Protein AF-A0A7S4GIL4-F1 (afdb_monomer_lite)

Organism: NCBI:txid73025

Sequence (255 aa):
FFFEPEEFFEGLHFAMAIDEVKKLERPKSAYWHFQHERSGQLRKQPKEDGSTPIGHEITKMCNNEWRYLSTEDRKKWVALADQDLARYEKERAAVHQQKGLPAPEPYKRHAERKKEEKKRFFQEMQSDSKENAMEEDQGPSEPRRIVKAKRLKTDVPVALNVAAPVQKPIPMDEGEDDEAPAKRQRNAAGGVTKKPKPQVDPRDQLSRILAVSKRQEKQAQMAEKPKKSKHSVKEKLFKAQKKADKRERAKKTKR

Foldseek 3Di:
DPDPPVVVVVVVLVVVLVVVLVVQDDQDALLRVQLVVQLVVQQVDQDPVNHGDDPVVSVVVSVVVVVVDDPVNSVVSRVSSVVSLVVSLVVSQVSCVVSVHPRDDRPVVVVVVVVVVVVVVVVVVVVVVVVVVVPPPPDPDDDDPDPDPPDDDDDDDPDDPDDDDDDDDDDDDDDDDDDDDDDDDDDDDDPPPPDPDPPPDVVVVVVVVVVVVVVVVVVVVVVPPPPPDPVVVVVVVVVVVVVVVVVVVVVVVVD

Secondary structure (DSSP, 8-state):
----HHHHHHHHHHHHHHHHHHHSPPPPPHHHHHHHHHHHHHHHS--TTSPPPPHHHHHHHHHHHHHHS-HHHHHHHHHHHHHHHHHHHHHHHHHHHHTTPPPPPPHHHHHHHHHHHHHHHHHHHHHHHHHTTTSS--S----------------------PPPP-PPPPPP----------------------PPPP---HHHHHHHHHHHHHHHHHHHHHHSS----THHHHHHHHHHHHHHHHHHHHHHTT-

InterPro domains:
  IPR009071 High mobility group box domain [PF09011] (22-93)
  IPR009071 High mobility group box domain [PS50118] (24-96)
  IPR009071 High mobility group box domain [SM00398] (23-97)
  IPR036910 High mobility group box domain superfamily [G3DSA:1.10.30.10] (25-104)
  IPR036910 High mobility group box domain superfamily [SSF47095] (25-97)

pLDDT: mean 78.97, std 16.39, range [41.62, 98.25]

Radius of gyration: 32.81 Å; chains: 1; bounding box: 58×91×88 Å

Structure (mmCIF, N/CA/C/O backbone):
data_AF-A0A7S4GIL4-F1
#
_entry.id   AF-A0A7S4GIL4-F1
#
loop_
_atom_site.group_PDB
_atom_site.id
_atom_site.type_symbol
_atom_site.label_atom_id
_atom_site.label_alt_id
_atom_site.label_comp_id
_atom_site.label_asym_id
_atom_site.label_entity_id
_atom_site.label_seq_id
_atom_site.pdbx_PDB_ins_code
_atom_site.Cartn_x
_atom_site.Cartn_y
_atom_site.Cartn_z
_atom_site.occupancy
_atom_site.B_iso_or_equiv
_atom_site.auth_seq_id
_atom_site.auth_comp_id
_atom_site.auth_asym_id
_atom_site.auth_atom_id
_atom_site.pdbx_PDB_model_num
ATOM 1 N N . PHE A 1 1 ? -19.907 9.330 45.255 1.00 57.06 1 PHE A N 1
ATOM 2 C CA . PHE A 1 1 ? -19.422 8.673 44.029 1.00 57.06 1 PHE A CA 1
ATOM 3 C C . PHE A 1 1 ? -18.101 7.994 44.346 1.00 57.06 1 PHE A C 1
ATOM 5 O O . PHE A 1 1 ? -17.050 8.601 44.200 1.00 57.06 1 PHE A O 1
ATOM 12 N N . PHE A 1 2 ? -18.176 6.784 44.900 1.00 62.44 2 PHE A N 1
ATOM 13 C CA . PHE A 1 2 ? -17.027 5.899 45.074 1.00 62.44 2 PHE A CA 1
ATOM 14 C C . PHE A 1 2 ? -16.941 5.110 43.766 1.00 62.44 2 PHE A C 1
ATOM 16 O O . PHE A 1 2 ? -17.858 4.356 43.463 1.00 62.44 2 PHE A O 1
ATOM 23 N N . PHE A 1 3 ? -15.944 5.405 42.935 1.00 55.06 3 PHE A N 1
ATOM 24 C CA . PHE A 1 3 ? -15.679 4.622 41.729 1.00 55.06 3 PHE A CA 1
ATOM 25 C C . PHE A 1 3 ? -15.080 3.296 42.201 1.00 55.06 3 PHE A C 1
ATOM 27 O O . PHE A 1 3 ? -14.078 3.318 42.921 1.00 55.06 3 PHE A O 1
ATOM 34 N N . GLU A 1 4 ? -15.724 2.172 41.887 1.00 63.06 4 GLU A N 1
ATOM 35 C CA . GLU A 1 4 ? -15.214 0.858 42.270 1.00 63.06 4 GLU A CA 1
ATOM 36 C C . GLU A 1 4 ? -13.830 0.648 41.630 1.00 63.06 4 GLU A C 1
ATOM 38 O O . GLU A 1 4 ? -13.674 0.819 40.419 1.00 63.06 4 GLU A O 1
ATOM 43 N N . PRO A 1 5 ? -12.792 0.328 42.423 1.00 68.00 5 PRO A N 1
ATOM 44 C CA . PRO A 1 5 ? -11.419 0.239 41.932 1.00 68.00 5 PRO A CA 1
ATOM 45 C C . PRO A 1 5 ? -11.185 -0.910 40.938 1.00 68.00 5 PRO A C 1
ATOM 47 O O . PRO A 1 5 ? -10.140 -0.926 40.290 1.00 68.00 5 PRO A O 1
ATOM 50 N N . GLU A 1 6 ? -12.132 -1.840 40.777 1.00 60.38 6 GLU A N 1
ATOM 51 C CA . GLU A 1 6 ? -12.020 -2.947 39.819 1.00 60.38 6 GLU A CA 1
ATOM 52 C C . GLU A 1 6 ? -12.163 -2.487 38.358 1.00 60.38 6 GLU A C 1
ATOM 54 O O . GLU A 1 6 ? -11.386 -2.929 37.510 1.00 60.38 6 GLU A O 1
ATOM 59 N N . GLU A 1 7 ? -13.023 -1.506 38.055 1.00 63.78 7 GLU A N 1
ATOM 60 C CA . GLU A 1 7 ? -13.222 -1.037 36.670 1.00 63.78 7 GLU A CA 1
ATOM 61 C C . GLU A 1 7 ? -11.982 -0.329 36.088 1.00 63.78 7 GLU A C 1
ATOM 63 O O . GLU A 1 7 ? -11.760 -0.303 34.873 1.00 63.78 7 GLU A O 1
ATOM 68 N N . PHE A 1 8 ? -11.127 0.240 36.944 1.00 63.41 8 PHE A N 1
ATOM 69 C CA . PHE A 1 8 ? -9.927 0.947 36.493 1.00 63.41 8 PHE A CA 1
ATOM 70 C C . PHE A 1 8 ? -8.833 -0.011 35.989 1.00 63.41 8 PHE A C 1
ATOM 72 O O . PHE A 1 8 ? -8.106 0.314 35.045 1.00 63.41 8 PHE A O 1
ATOM 79 N N . PHE A 1 9 ? -8.720 -1.203 36.583 1.00 63.47 9 PHE A N 1
ATOM 80 C CA . PHE A 1 9 ? -7.708 -2.189 36.191 1.00 63.47 9 PHE A CA 1
ATOM 81 C C . PHE A 1 9 ? -8.053 -2.891 34.870 1.00 63.47 9 PHE A C 1
ATOM 83 O O . PHE A 1 9 ? -7.147 -3.171 34.076 1.00 63.47 9 PHE A O 1
ATOM 90 N N . GLU A 1 10 ? -9.341 -3.085 34.573 1.00 68.50 10 GLU A N 1
ATOM 91 C CA . GLU A 1 10 ? -9.787 -3.654 33.295 1.00 68.50 10 GLU A CA 1
ATOM 92 C C . GLU A 1 10 ? -9.433 -2.749 32.102 1.00 68.50 10 GLU A C 1
ATOM 94 O O . GLU A 1 10 ? -8.944 -3.221 31.068 1.00 68.50 10 GLU A O 1
ATOM 99 N N . GLY A 1 11 ? -9.573 -1.428 32.265 1.00 69.69 11 GLY A N 1
ATOM 100 C CA . GLY A 1 11 ? -9.216 -0.454 31.230 1.00 69.69 11 GLY A CA 1
ATOM 101 C C . GLY A 1 11 ? -7.726 -0.464 30.862 1.00 69.69 11 GLY A C 1
ATOM 102 O O . GLY A 1 11 ? -7.371 -0.307 29.688 1.00 69.69 11 GLY A O 1
ATOM 103 N N . LEU A 1 12 ? -6.839 -0.694 31.838 1.00 72.62 12 LEU A N 1
ATOM 104 C CA . LEU A 1 12 ? -5.390 -0.715 31.611 1.00 72.62 12 LEU A CA 1
ATOM 105 C C . LEU A 1 12 ? -4.948 -1.974 30.845 1.00 72.62 12 LEU A C 1
ATOM 107 O O . LEU A 1 12 ? -4.150 -1.887 29.907 1.00 72.62 12 LEU A O 1
ATOM 111 N N . HIS A 1 13 ? -5.513 -3.134 31.196 1.00 73.06 13 HIS A N 1
ATOM 112 C CA . HIS A 1 13 ? -5.268 -4.396 30.492 1.00 73.06 13 HIS A CA 1
ATOM 113 C C . HIS A 1 13 ? -5.721 -4.328 29.029 1.00 73.06 13 HIS A C 1
ATOM 115 O O . HIS A 1 13 ? -5.001 -4.772 28.127 1.00 73.06 13 HIS A O 1
ATOM 121 N N . PHE A 1 14 ? -6.876 -3.707 28.779 1.00 75.06 14 PHE A N 1
ATOM 122 C CA . PHE A 1 14 ? -7.401 -3.517 27.432 1.00 75.06 14 PHE A CA 1
ATOM 123 C C . PHE A 1 14 ? -6.490 -2.627 26.566 1.00 75.06 14 PHE A C 1
ATOM 125 O O . PHE A 1 14 ? -6.202 -2.963 25.414 1.00 75.06 14 PHE A O 1
ATOM 132 N N . ALA A 1 15 ? -5.967 -1.525 27.117 1.00 77.56 15 ALA A N 1
ATOM 133 C CA . ALA A 1 15 ? -5.058 -0.630 26.397 1.00 77.56 15 ALA A CA 1
ATOM 134 C C . ALA A 1 15 ? -3.736 -1.317 26.000 1.00 77.56 15 ALA A C 1
ATOM 136 O O . ALA A 1 15 ? -3.291 -1.182 24.857 1.00 77.56 15 ALA A O 1
ATOM 137 N N . MET A 1 16 ? -3.141 -2.108 26.901 1.00 79.06 16 MET A N 1
ATOM 138 C CA . MET A 1 16 ? -1.917 -2.864 26.602 1.00 79.06 16 MET A CA 1
ATOM 139 C C . MET A 1 16 ? -2.154 -3.961 25.555 1.00 79.06 16 MET A C 1
ATOM 141 O O . MET A 1 16 ? -1.318 -4.173 24.676 1.00 79.06 16 MET A O 1
ATOM 145 N N . ALA A 1 17 ? -3.314 -4.624 25.594 1.00 78.62 17 ALA A N 1
ATOM 146 C CA . ALA A 1 17 ? -3.685 -5.626 24.598 1.00 78.62 17 ALA A CA 1
ATOM 147 C C . ALA A 1 17 ? -3.832 -5.023 23.186 1.00 78.62 17 ALA A C 1
ATOM 149 O O . ALA A 1 17 ? -3.424 -5.640 22.199 1.00 78.62 17 ALA A O 1
ATOM 150 N N . ILE A 1 18 ? -4.343 -3.792 23.073 1.00 80.00 18 ILE A N 1
ATOM 151 C CA . ILE A 1 18 ? -4.423 -3.075 21.791 1.00 80.00 18 ILE A CA 1
ATOM 152 C C . ILE A 1 18 ? -3.028 -2.822 21.203 1.00 80.00 18 ILE A C 1
ATOM 154 O O . ILE A 1 18 ? -2.847 -2.920 19.986 1.00 80.00 18 ILE A O 1
ATOM 158 N N . ASP A 1 19 ? -2.040 -2.491 22.031 1.00 85.25 19 ASP A N 1
ATOM 159 C CA . ASP A 1 19 ? -0.690 -2.195 21.549 1.00 85.25 19 ASP A CA 1
ATOM 160 C C . ASP A 1 19 ? 0.038 -3.442 21.029 1.00 85.25 19 ASP A C 1
ATOM 162 O O . ASP A 1 19 ? 0.774 -3.357 20.043 1.00 85.25 19 ASP A O 1
ATOM 166 N N . GLU A 1 20 ? -0.246 -4.620 21.586 1.00 84.00 20 GLU A N 1
ATOM 167 C CA . GLU A 1 20 ? 0.233 -5.888 21.027 1.00 84.00 20 GLU A CA 1
ATOM 168 C C . GLU A 1 20 ? -0.394 -6.187 19.661 1.00 84.00 20 GLU A C 1
ATOM 170 O O . GLU A 1 20 ? 0.320 -6.548 18.726 1.00 84.00 20 GLU A O 1
ATOM 175 N N . VAL A 1 21 ? -1.696 -5.933 19.482 1.00 83.94 21 VAL A N 1
ATOM 176 C CA . VAL A 1 21 ? -2.352 -6.057 18.166 1.00 83.94 21 VAL A CA 1
ATOM 177 C C . VAL A 1 21 ? -1.764 -5.067 17.153 1.00 83.94 21 VAL A C 1
ATOM 179 O O . VAL A 1 21 ? -1.606 -5.403 15.978 1.00 83.94 21 VAL A O 1
ATOM 182 N N . LYS A 1 22 ? -1.388 -3.853 17.582 1.00 84.00 22 LYS A N 1
ATOM 183 C CA . LYS A 1 22 ? -0.701 -2.871 16.719 1.00 84.00 22 LYS A CA 1
ATOM 184 C C . LYS A 1 22 ? 0.712 -3.304 16.328 1.00 84.00 22 LYS A C 1
ATOM 186 O O . LYS A 1 22 ? 1.211 -2.825 15.309 1.00 84.00 22 LYS A O 1
ATOM 191 N N . LYS A 1 23 ? 1.351 -4.167 17.121 1.00 91.25 23 LYS A N 1
ATOM 192 C CA . LYS A 1 23 ? 2.692 -4.697 16.850 1.00 91.25 23 LYS A CA 1
ATOM 193 C C . LYS A 1 23 ? 2.692 -5.748 15.736 1.00 91.25 23 LYS A C 1
ATOM 195 O O . LYS A 1 23 ? 3.734 -5.950 15.118 1.00 91.25 23 LYS A O 1
ATOM 200 N N . LEU A 1 24 ? 1.553 -6.389 15.453 1.00 92.50 24 LEU A N 1
ATOM 201 C CA . LEU A 1 24 ? 1.453 -7.359 14.361 1.00 92.50 24 LEU A CA 1
ATOM 202 C C . LEU A 1 24 ? 1.721 -6.674 13.016 1.00 92.50 24 LEU A C 1
ATOM 204 O O . LEU A 1 24 ? 1.159 -5.615 12.711 1.00 92.50 24 LEU A O 1
ATOM 208 N N . GLU A 1 25 ? 2.569 -7.295 12.194 1.00 92.38 25 GLU A N 1
ATOM 209 C CA . GLU A 1 25 ? 2.852 -6.785 10.856 1.00 92.38 25 GLU A CA 1
ATOM 210 C C . GLU A 1 25 ? 1.572 -6.771 10.021 1.00 92.38 25 GLU A C 1
ATOM 212 O O . GLU A 1 25 ? 0.858 -7.766 9.916 1.00 92.38 25 GLU A O 1
ATOM 217 N N . ARG A 1 26 ? 1.282 -5.626 9.398 1.00 91.94 26 ARG A N 1
ATOM 218 C CA . ARG A 1 26 ? 0.127 -5.493 8.505 1.00 91.94 26 ARG A CA 1
ATOM 219 C C . ARG A 1 26 ? 0.255 -6.450 7.317 1.00 91.94 26 ARG A C 1
ATOM 221 O O . ARG A 1 26 ? 1.372 -6.635 6.826 1.00 91.94 26 ARG A O 1
ATOM 228 N N . PRO A 1 27 ? -0.873 -6.962 6.792 1.00 95.81 27 PRO A N 1
ATOM 229 C CA . PRO A 1 27 ? -0.833 -7.832 5.634 1.00 95.81 27 PRO A CA 1
ATOM 230 C C . PRO A 1 27 ? -0.260 -7.079 4.430 1.00 95.81 27 PRO A C 1
ATOM 232 O O . PRO A 1 27 ? -0.609 -5.922 4.157 1.00 95.81 27 PRO A O 1
ATOM 235 N N . LYS A 1 28 ? 0.656 -7.730 3.723 1.00 96.44 28 LYS A N 1
ATOM 236 C CA . LYS A 1 28 ? 1.345 -7.188 2.555 1.00 96.44 28 LYS A CA 1
ATOM 237 C C . LYS A 1 28 ? 0.420 -7.253 1.346 1.00 96.44 28 LYS A C 1
ATOM 239 O O . LYS A 1 28 ? -0.289 -8.225 1.110 1.00 96.44 28 LYS A O 1
ATOM 244 N N . SER A 1 29 ? 0.409 -6.178 0.561 1.00 96.81 29 SER A N 1
ATOM 245 C CA . SER A 1 29 ? -0.384 -6.133 -0.666 1.00 96.81 29 SER A CA 1
ATOM 246 C C . SER A 1 29 ? 0.298 -6.914 -1.791 1.00 96.81 29 SER A C 1
ATOM 248 O O . SER A 1 29 ? 1.519 -7.080 -1.798 1.00 96.81 29 SER A O 1
ATOM 250 N N . ALA A 1 30 ? -0.475 -7.312 -2.804 1.00 97.44 30 ALA A N 1
ATOM 251 C CA . ALA A 1 30 ? 0.060 -7.976 -3.996 1.00 97.44 30 ALA A CA 1
ATOM 252 C C . ALA A 1 30 ? 1.177 -7.150 -4.661 1.00 97.44 30 ALA A C 1
ATOM 254 O O . ALA A 1 30 ? 2.224 -7.676 -5.034 1.00 97.44 30 ALA A O 1
ATOM 255 N N . TYR A 1 31 ? 0.989 -5.827 -4.726 1.00 97.81 31 TYR A N 1
ATOM 256 C CA . TYR A 1 31 ? 2.005 -4.908 -5.233 1.00 97.81 31 TYR A CA 1
ATOM 257 C C . TYR A 1 31 ? 3.281 -4.915 -4.381 1.00 97.81 31 TYR A C 1
ATOM 259 O O . TYR A 1 31 ? 4.368 -4.809 -4.936 1.00 97.81 31 TYR A O 1
ATOM 267 N N . TRP A 1 32 ? 3.179 -5.059 -3.054 1.00 98.06 32 TRP A N 1
ATOM 268 C CA . TRP A 1 32 ? 4.350 -5.104 -2.176 1.00 98.06 32 TRP A CA 1
ATOM 269 C C . TRP A 1 32 ? 5.227 -6.326 -2.471 1.00 98.06 32 TRP A C 1
ATOM 271 O O . TRP A 1 32 ? 6.438 -6.176 -2.626 1.00 98.06 32 TRP A O 1
ATOM 281 N N . HIS A 1 33 ? 4.624 -7.510 -2.633 1.00 98.00 33 HIS A N 1
ATOM 282 C CA . HIS A 1 33 ? 5.354 -8.723 -3.025 1.00 98.00 33 HIS A CA 1
ATOM 283 C C . HIS A 1 33 ? 6.023 -8.564 -4.395 1.00 98.00 33 HIS A C 1
ATOM 285 O O . HIS A 1 33 ? 7.217 -8.839 -4.532 1.00 98.00 33 HIS A O 1
ATOM 291 N N . PHE A 1 34 ? 5.284 -8.038 -5.377 1.00 98.25 34 PHE A N 1
ATOM 292 C CA . PHE A 1 34 ? 5.822 -7.741 -6.703 1.00 98.25 34 PHE A CA 1
ATOM 293 C C . PHE A 1 34 ? 6.997 -6.757 -6.638 1.00 98.25 34 PHE A C 1
ATOM 295 O O . PHE A 1 34 ? 8.065 -7.015 -7.190 1.00 98.25 34 PHE A O 1
ATOM 302 N N . GLN A 1 35 ? 6.829 -5.636 -5.930 1.00 98.06 35 GLN A N 1
ATOM 303 C CA . GLN A 1 35 ? 7.858 -4.612 -5.791 1.00 98.06 35 GLN A CA 1
ATOM 304 C C . GLN A 1 35 ? 9.105 -5.175 -5.108 1.00 98.06 35 GLN A C 1
ATOM 306 O O . GLN A 1 35 ? 10.215 -4.833 -5.513 1.00 98.06 35 GLN A O 1
ATOM 311 N N . HIS A 1 36 ? 8.948 -6.027 -4.094 1.00 97.56 36 HIS A N 1
ATOM 312 C CA . HIS A 1 36 ? 10.070 -6.626 -3.382 1.00 97.56 36 HIS A CA 1
ATOM 313 C C . HIS A 1 36 ? 10.910 -7.518 -4.310 1.00 97.56 36 HIS A C 1
ATOM 315 O O . HIS A 1 36 ? 12.109 -7.275 -4.454 1.00 97.56 36 HIS A O 1
ATOM 321 N N . GLU A 1 37 ? 10.282 -8.460 -5.024 1.00 97.69 37 GLU A N 1
ATOM 322 C CA . GLU A 1 37 ? 10.982 -9.335 -5.978 1.00 97.69 37 GLU A CA 1
ATOM 323 C C . GLU A 1 37 ? 11.615 -8.513 -7.113 1.00 97.69 37 GLU A C 1
ATOM 325 O O . GLU A 1 37 ? 12.806 -8.649 -7.414 1.00 97.69 37 GLU A O 1
ATOM 330 N N . ARG A 1 38 ? 10.847 -7.586 -7.699 1.00 97.25 38 ARG A N 1
ATOM 331 C CA . ARG A 1 38 ? 11.291 -6.808 -8.857 1.00 97.25 38 ARG A CA 1
ATOM 332 C C . ARG A 1 38 ? 12.388 -5.809 -8.518 1.00 97.25 38 ARG A C 1
ATOM 334 O O . ARG A 1 38 ? 13.336 -5.654 -9.283 1.00 97.25 38 ARG A O 1
ATOM 341 N N . SER A 1 39 ? 12.316 -5.168 -7.355 1.00 96.25 39 SER A N 1
ATOM 342 C CA . SER A 1 39 ? 13.380 -4.272 -6.893 1.00 96.25 39 SER A CA 1
ATOM 343 C C . SER A 1 39 ? 14.696 -5.016 -6.665 1.00 96.25 39 SER A C 1
ATOM 345 O O . SER A 1 39 ? 15.751 -4.471 -6.983 1.00 96.25 39 SER A O 1
ATOM 347 N N . GLY A 1 40 ? 14.649 -6.266 -6.190 1.00 95.88 40 GLY A N 1
ATOM 348 C CA . GLY A 1 40 ? 15.826 -7.127 -6.080 1.00 95.88 40 GLY A CA 1
ATOM 349 C C . GLY A 1 40 ? 16.460 -7.436 -7.438 1.00 95.88 40 GLY A C 1
ATOM 350 O O . GLY A 1 40 ? 17.682 -7.410 -7.558 1.00 95.88 40 GLY A O 1
ATOM 351 N N . GLN A 1 41 ? 15.646 -7.662 -8.473 1.00 95.62 41 GLN A N 1
ATOM 352 C CA . GLN A 1 41 ? 16.126 -7.871 -9.845 1.00 95.62 41 GLN A CA 1
ATOM 353 C C . GLN A 1 41 ? 16.728 -6.592 -10.442 1.00 95.62 41 GLN A C 1
ATOM 355 O O . GLN A 1 41 ? 17.837 -6.626 -10.969 1.00 95.62 41 GLN A O 1
ATOM 360 N N . LEU A 1 42 ? 16.046 -5.451 -10.297 1.00 94.50 42 LEU A N 1
ATOM 361 C CA . LEU A 1 42 ? 16.507 -4.163 -10.828 1.00 94.50 42 LEU A CA 1
ATOM 362 C C . LEU A 1 42 ? 17.799 -3.670 -10.166 1.00 94.50 42 LEU A C 1
ATOM 364 O O . LEU A 1 42 ? 18.588 -2.992 -10.807 1.00 94.50 42 LEU A O 1
ATOM 368 N N . ARG A 1 43 ? 18.055 -4.020 -8.899 1.00 94.12 43 ARG A N 1
ATOM 369 C CA . ARG A 1 43 ? 19.338 -3.708 -8.241 1.00 94.12 43 ARG A CA 1
ATOM 370 C C . ARG A 1 43 ? 20.503 -4.543 -8.772 1.00 94.12 43 ARG A C 1
ATOM 372 O O . ARG A 1 43 ? 21.637 -4.088 -8.694 1.00 94.12 43 ARG A O 1
ATOM 379 N N . LYS A 1 44 ? 20.232 -5.750 -9.279 1.00 94.38 44 LYS A N 1
ATOM 380 C CA . LYS A 1 44 ? 21.245 -6.648 -9.861 1.00 94.38 44 LYS A CA 1
ATOM 381 C C . LYS A 1 44 ? 21.566 -6.310 -11.317 1.00 94.38 44 LYS A C 1
ATOM 383 O O . LYS A 1 44 ? 22.595 -6.747 -11.813 1.00 94.38 44 LYS A O 1
ATOM 388 N N . GLN A 1 45 ? 20.691 -5.568 -11.993 1.00 91.00 45 GLN A N 1
ATOM 389 C CA . GLN A 1 45 ? 20.886 -5.123 -13.368 1.00 91.00 45 GLN A CA 1
ATOM 390 C C . GLN A 1 45 ? 21.432 -3.687 -13.354 1.00 91.00 45 GLN A C 1
ATOM 392 O O . GLN A 1 45 ? 20.651 -2.749 -13.167 1.00 91.00 45 GLN A O 1
ATOM 397 N N . PRO A 1 46 ? 22.757 -3.485 -13.493 1.00 87.38 46 PRO A N 1
ATOM 398 C CA . PRO A 1 46 ? 23.297 -2.143 -13.659 1.00 87.38 46 PRO A CA 1
ATOM 399 C C . PRO A 1 46 ? 22.724 -1.518 -14.935 1.00 87.38 46 PRO A C 1
ATOM 401 O O . PRO A 1 46 ? 22.416 -2.217 -15.903 1.00 87.38 46 PRO A O 1
ATOM 404 N N . LYS A 1 47 ? 22.558 -0.193 -14.930 1.00 86.94 47 LYS A N 1
ATOM 405 C CA . LYS A 1 47 ? 22.202 0.538 -16.150 1.00 86.94 47 LYS A CA 1
ATOM 406 C C . LYS A 1 47 ? 23.344 0.446 -17.165 1.00 86.94 47 LYS A C 1
ATOM 408 O O . LYS A 1 47 ? 24.477 0.151 -16.792 1.00 86.94 47 LYS A O 1
ATOM 413 N N . GLU A 1 48 ? 23.055 0.778 -18.420 1.00 87.75 48 GLU A N 1
ATOM 414 C CA . GLU A 1 48 ? 24.068 0.885 -19.484 1.00 87.75 48 GLU A CA 1
ATOM 415 C C . GLU A 1 48 ? 25.212 1.839 -19.096 1.00 87.75 48 GLU A C 1
ATOM 417 O O . GLU A 1 48 ? 26.370 1.565 -19.388 1.00 87.75 48 GLU A O 1
ATOM 422 N N . ASP A 1 49 ? 24.907 2.879 -18.314 1.00 87.38 49 ASP A N 1
ATOM 423 C CA . ASP A 1 49 ? 25.885 3.836 -17.777 1.00 87.38 49 ASP A CA 1
ATOM 424 C C . ASP A 1 49 ? 26.767 3.266 -16.639 1.00 87.38 49 ASP A C 1
ATOM 426 O O . ASP A 1 49 ? 27.532 4.000 -16.016 1.00 87.38 49 ASP A O 1
ATOM 430 N N . GLY A 1 50 ? 26.602 1.992 -16.263 1.00 89.44 50 GLY A N 1
ATOM 431 C CA . 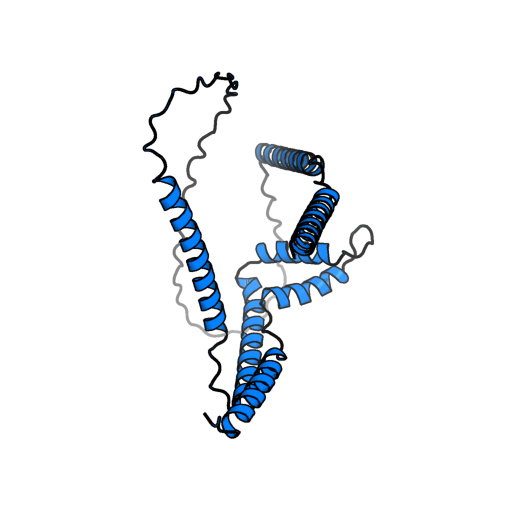GLY A 1 50 ? 27.287 1.348 -15.132 1.00 89.44 50 GLY A CA 1
ATOM 432 C C . GLY A 1 50 ? 26.772 1.762 -13.745 1.00 89.44 50 GLY A C 1
ATOM 433 O O . GLY A 1 50 ? 27.193 1.208 -12.731 1.00 89.44 50 GLY A O 1
ATOM 434 N N . SER A 1 51 ? 25.834 2.710 -13.675 1.00 89.31 51 SER A N 1
ATOM 435 C CA . SER A 1 51 ? 25.249 3.185 -12.419 1.00 89.31 51 SER A CA 1
ATOM 436 C C . SER A 1 51 ? 24.131 2.268 -11.913 1.00 89.31 51 SER A C 1
ATOM 438 O O . SER A 1 51 ? 23.264 1.822 -12.674 1.00 89.31 51 SER A O 1
ATOM 440 N N . THR A 1 52 ? 24.107 2.013 -10.602 1.00 89.31 52 THR A N 1
ATOM 441 C CA . THR A 1 52 ? 23.006 1.295 -9.949 1.00 89.31 52 THR A CA 1
ATOM 442 C C . THR A 1 52 ? 21.782 2.204 -9.801 1.00 89.31 52 THR A C 1
ATOM 444 O O . THR A 1 52 ? 21.917 3.320 -9.289 1.00 89.31 52 THR A O 1
ATOM 447 N N . PRO A 1 53 ? 20.574 1.756 -10.186 1.00 88.88 53 PRO A N 1
ATOM 448 C CA . PRO A 1 53 ? 19.374 2.581 -10.093 1.00 88.88 53 PRO A CA 1
ATOM 449 C C . PRO A 1 53 ? 19.060 2.981 -8.644 1.00 88.88 53 PRO A C 1
ATOM 451 O O . PRO A 1 53 ? 19.088 2.164 -7.721 1.00 88.88 53 PRO A O 1
ATOM 454 N N . ILE A 1 54 ? 18.716 4.256 -8.444 1.00 92.69 54 ILE A N 1
ATOM 455 C CA . ILE A 1 54 ? 18.406 4.800 -7.115 1.00 92.69 54 ILE A CA 1
ATOM 456 C C . ILE A 1 54 ? 17.014 4.302 -6.689 1.00 92.69 54 ILE A C 1
ATOM 458 O O . ILE A 1 54 ? 16.107 4.176 -7.510 1.00 92.69 54 ILE A O 1
ATOM 462 N N . GLY A 1 55 ? 16.786 4.064 -5.391 1.00 93.75 55 GLY A N 1
ATOM 463 C CA . GLY A 1 55 ? 15.538 3.466 -4.881 1.00 93.75 55 GLY A CA 1
ATOM 464 C C . GLY A 1 55 ? 14.231 4.147 -5.334 1.00 93.75 55 GLY A C 1
ATOM 465 O O . GLY A 1 55 ? 13.218 3.475 -5.546 1.00 93.75 55 GLY A O 1
ATOM 466 N N . HIS A 1 56 ? 14.241 5.466 -5.548 1.00 95.56 56 HIS A N 1
ATOM 467 C CA . HIS A 1 56 ? 13.074 6.192 -6.060 1.00 95.56 56 HIS A CA 1
ATOM 468 C C . HIS A 1 56 ? 12.802 5.911 -7.551 1.00 95.56 56 HIS A C 1
ATOM 470 O O . HIS A 1 56 ? 11.643 5.887 -7.967 1.00 95.56 56 HIS A O 1
ATOM 476 N N . GLU A 1 57 ? 13.841 5.668 -8.353 1.00 95.00 57 GLU A N 1
ATOM 477 C CA . GLU A 1 57 ? 13.727 5.284 -9.764 1.00 95.00 57 GLU A CA 1
ATOM 478 C C . GLU A 1 57 ? 13.189 3.864 -9.884 1.00 95.00 57 GLU A C 1
ATOM 480 O O . GLU A 1 57 ? 12.224 3.645 -10.611 1.00 95.00 57 GLU A O 1
ATOM 485 N N . ILE A 1 58 ? 13.721 2.937 -9.080 1.00 96.19 58 ILE A N 1
ATOM 486 C CA . ILE A 1 58 ? 13.224 1.557 -8.982 1.00 96.19 58 ILE A CA 1
ATOM 487 C C . ILE A 1 58 ? 11.730 1.568 -8.665 1.00 96.19 58 ILE A C 1
ATOM 489 O O . ILE A 1 58 ? 10.937 0.919 -9.337 1.00 96.19 58 ILE A O 1
ATOM 493 N N . THR A 1 59 ? 11.319 2.373 -7.682 1.00 96.75 59 THR A N 1
ATOM 494 C CA . THR A 1 59 ? 9.905 2.487 -7.307 1.00 96.75 59 THR A CA 1
ATOM 495 C C . THR A 1 59 ? 9.050 3.023 -8.460 1.00 96.75 59 THR A C 1
ATOM 497 O O . THR A 1 59 ? 7.940 2.539 -8.674 1.00 96.75 59 THR A O 1
ATOM 500 N N . LYS A 1 60 ? 9.537 3.997 -9.242 1.00 97.25 60 LYS A N 1
ATOM 501 C CA . LYS A 1 60 ? 8.829 4.483 -10.442 1.00 97.25 60 LYS A CA 1
ATOM 502 C C . LYS A 1 60 ? 8.730 3.405 -11.526 1.00 97.25 60 LYS A C 1
ATOM 504 O O . LYS A 1 60 ? 7.666 3.262 -12.122 1.00 97.25 60 LYS A O 1
ATOM 509 N N . MET A 1 61 ? 9.802 2.649 -11.761 1.00 96.19 61 MET A N 1
ATOM 510 C CA . MET A 1 61 ? 9.829 1.557 -12.739 1.00 96.19 61 MET A CA 1
ATOM 511 C C . MET A 1 61 ? 8.855 0.442 -12.345 1.00 96.19 61 MET A C 1
ATOM 513 O O . MET A 1 61 ? 7.996 0.102 -13.154 1.00 96.19 61 MET A O 1
ATOM 517 N N . CYS A 1 62 ? 8.884 -0.020 -11.089 1.00 97.69 62 CYS A N 1
ATOM 518 C CA . CYS A 1 62 ? 7.937 -1.016 -10.578 1.00 97.69 62 CYS A CA 1
ATOM 519 C C . CYS A 1 62 ? 6.484 -0.533 -10.684 1.00 97.69 62 CYS A C 1
ATOM 521 O O . CYS A 1 62 ? 5.614 -1.289 -11.101 1.00 97.69 62 CYS A O 1
ATOM 523 N N . ASN A 1 63 ? 6.200 0.732 -10.354 1.00 97.50 63 ASN A N 1
ATOM 524 C CA . ASN A 1 63 ? 4.849 1.282 -10.497 1.00 97.50 63 ASN A CA 1
ATOM 525 C C . ASN A 1 63 ? 4.371 1.282 -11.955 1.00 97.50 63 ASN A C 1
ATOM 527 O O . ASN A 1 63 ? 3.207 0.987 -12.218 1.00 97.50 63 ASN A O 1
ATOM 531 N N . ASN A 1 64 ? 5.245 1.630 -12.902 1.00 97.50 64 ASN A N 1
ATOM 532 C CA . ASN A 1 64 ? 4.899 1.604 -14.320 1.00 97.50 64 ASN A CA 1
ATOM 533 C C . ASN A 1 64 ? 4.650 0.168 -14.785 1.00 97.50 64 ASN A C 1
ATOM 535 O O . ASN A 1 64 ? 3.592 -0.106 -15.341 1.00 97.50 64 ASN A O 1
ATOM 539 N N . GLU A 1 65 ? 5.575 -0.746 -14.500 1.00 97.38 65 GLU A N 1
ATOM 540 C CA . GLU A 1 65 ? 5.473 -2.158 -14.873 1.00 97.38 65 GLU A CA 1
ATOM 541 C C . GLU A 1 65 ? 4.214 -2.806 -14.294 1.00 97.38 65 GLU A C 1
ATOM 543 O O . GLU A 1 65 ? 3.443 -3.410 -15.033 1.00 97.38 65 GLU A O 1
ATOM 548 N N . TRP A 1 66 ? 3.908 -2.562 -13.016 1.00 97.50 66 TRP A N 1
ATOM 549 C CA . TRP A 1 66 ? 2.686 -3.055 -12.384 1.00 97.50 66 TRP A CA 1
ATOM 550 C C . TRP A 1 66 ? 1.417 -2.627 -13.123 1.00 97.50 66 TRP A C 1
ATOM 552 O O . TRP A 1 66 ? 0.473 -3.406 -13.225 1.00 97.50 66 TRP A O 1
ATOM 562 N N . ARG A 1 67 ? 1.366 -1.405 -13.668 1.00 96.88 67 ARG A N 1
ATOM 563 C CA . ARG A 1 67 ? 0.206 -0.923 -14.440 1.00 96.88 67 ARG A CA 1
ATOM 564 C C . ARG A 1 67 ? 0.079 -1.602 -15.803 1.00 96.88 67 ARG A C 1
ATOM 566 O O . ARG A 1 67 ? -1.045 -1.736 -16.269 1.00 96.88 67 ARG A O 1
ATOM 573 N N . TYR A 1 68 ? 1.186 -2.043 -16.396 1.00 96.94 68 TYR A N 1
ATOM 574 C CA . TYR A 1 68 ? 1.197 -2.764 -17.673 1.00 96.94 68 TYR A CA 1
ATOM 575 C C . TYR A 1 68 ? 1.054 -4.283 -17.527 1.00 96.94 68 TYR A C 1
ATOM 577 O O . TYR A 1 68 ? 0.696 -4.936 -18.501 1.00 96.94 68 TYR A O 1
ATOM 585 N N . LEU A 1 69 ? 1.285 -4.847 -16.335 1.00 95.56 69 LEU A N 1
ATOM 586 C CA . LEU A 1 69 ? 1.064 -6.273 -16.085 1.00 95.56 69 LEU A CA 1
ATOM 587 C C . LEU A 1 69 ? -0.395 -6.669 -16.329 1.00 95.56 69 LEU A C 1
ATOM 589 O O . LEU A 1 69 ? -1.316 -5.988 -15.850 1.00 95.56 69 LEU A O 1
ATOM 593 N N . SER A 1 70 ? -0.571 -7.806 -17.002 1.00 97.44 70 SER A N 1
ATOM 594 C CA . SER A 1 70 ? -1.864 -8.444 -17.233 1.00 97.44 70 SER A CA 1
ATOM 595 C C . SER A 1 70 ? -2.489 -8.939 -15.922 1.00 97.44 70 SER A C 1
ATOM 597 O O . SER A 1 70 ? -1.833 -9.033 -14.880 1.00 97.44 70 SER A O 1
ATOM 599 N N . THR A 1 71 ? -3.781 -9.254 -15.945 1.00 94.75 71 THR A N 1
ATOM 600 C CA . THR A 1 71 ? -4.464 -9.863 -14.794 1.00 94.75 71 THR A CA 1
ATOM 601 C C . THR A 1 71 ? -3.939 -11.264 -14.483 1.00 94.75 71 THR A C 1
ATOM 603 O O . THR A 1 71 ? -3.903 -11.643 -13.313 1.00 94.75 71 THR A O 1
ATOM 606 N N . GLU A 1 72 ? -3.489 -12.004 -15.497 1.00 96.50 72 GLU A N 1
ATOM 607 C CA . GLU A 1 72 ? -2.923 -13.350 -15.356 1.00 96.50 72 GLU A CA 1
ATOM 608 C C . GLU A 1 72 ? -1.586 -13.310 -14.613 1.00 96.50 72 GLU A C 1
ATOM 610 O O . GLU A 1 72 ? -1.416 -14.003 -13.610 1.00 96.50 72 GLU A O 1
ATOM 615 N N . ASP A 1 73 ? -0.689 -12.399 -14.998 1.00 95.38 73 ASP A N 1
ATOM 616 C CA . ASP A 1 73 ? 0.605 -12.226 -14.325 1.00 95.38 73 ASP A CA 1
ATOM 617 C C . ASP A 1 73 ? 0.438 -11.713 -12.890 1.00 95.38 73 ASP A C 1
ATOM 619 O O . ASP A 1 73 ? 1.203 -12.051 -11.980 1.00 95.38 73 ASP A O 1
ATOM 623 N N . ARG A 1 74 ? -0.602 -10.901 -12.654 1.00 96.38 74 ARG A N 1
ATOM 624 C CA . ARG A 1 74 ? -0.946 -10.427 -11.309 1.00 96.38 74 ARG A CA 1
ATOM 625 C C . ARG A 1 74 ? -1.481 -11.534 -10.410 1.00 96.38 74 ARG A C 1
ATOM 627 O O . ARG A 1 74 ? -1.358 -11.401 -9.193 1.00 96.38 74 ARG A O 1
ATOM 634 N N . LYS A 1 75 ? -2.020 -12.625 -10.965 1.00 97.06 75 LYS A N 1
ATOM 635 C CA . LYS A 1 75 ? -2.645 -13.715 -10.200 1.00 97.06 75 LYS A CA 1
ATOM 636 C C . LYS A 1 75 ? -1.684 -14.335 -9.184 1.00 97.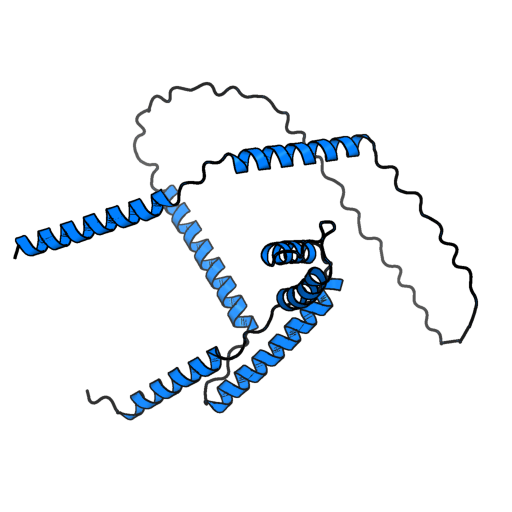06 75 LYS A C 1
ATOM 638 O O . LYS A 1 75 ? -2.085 -14.556 -8.044 1.00 97.06 75 LYS A O 1
ATOM 643 N N . LYS A 1 76 ? -0.406 -14.520 -9.546 1.00 97.69 76 LYS A N 1
ATOM 644 C CA . LYS A 1 76 ? 0.646 -15.003 -8.625 1.00 97.69 76 LYS A CA 1
ATOM 645 C C . LYS A 1 76 ? 0.742 -14.121 -7.376 1.00 97.69 76 LYS A C 1
ATOM 647 O O . LYS A 1 76 ? 0.769 -14.610 -6.252 1.00 97.69 76 LYS A O 1
ATOM 652 N N . TRP A 1 77 ? 0.780 -12.807 -7.577 1.00 97.69 77 TRP A N 1
ATOM 653 C CA . TRP A 1 77 ? 0.957 -11.830 -6.504 1.00 97.69 77 TRP A CA 1
ATOM 654 C C . TRP A 1 77 ? -0.292 -11.652 -5.652 1.00 97.69 77 TRP A C 1
ATOM 656 O O . TRP A 1 77 ? -0.184 -11.432 -4.448 1.00 97.69 77 TRP A O 1
ATOM 666 N N . VAL A 1 78 ? -1.469 -11.758 -6.269 1.00 96.62 78 VAL A N 1
ATOM 667 C CA . VAL A 1 78 ? -2.752 -11.754 -5.560 1.00 96.62 78 VAL A CA 1
ATOM 668 C C . VAL A 1 78 ? -2.849 -12.969 -4.641 1.00 96.62 78 VAL A C 1
ATOM 670 O O . VAL A 1 78 ? -3.143 -12.793 -3.465 1.00 96.62 78 VAL A O 1
ATOM 673 N N . ALA A 1 79 ? -2.483 -14.162 -5.120 1.00 97.12 79 ALA A N 1
ATOM 674 C CA . ALA A 1 79 ? -2.468 -15.366 -4.292 1.00 97.12 79 ALA A CA 1
ATOM 675 C C . ALA A 1 79 ? -1.531 -15.234 -3.076 1.00 97.12 79 ALA A C 1
ATOM 677 O O . ALA A 1 79 ? -1.908 -15.605 -1.967 1.00 97.12 79 ALA A O 1
ATOM 678 N N . LEU A 1 80 ? -0.338 -14.651 -3.255 1.00 97.06 80 LEU A N 1
ATOM 679 C CA . LEU A 1 80 ? 0.581 -14.373 -2.142 1.00 97.06 80 LEU A CA 1
ATOM 680 C C . LEU A 1 80 ? -0.004 -13.370 -1.138 1.00 97.06 80 LEU A C 1
ATOM 682 O O . LEU A 1 80 ? 0.138 -13.556 0.066 1.00 97.06 80 LEU A O 1
ATOM 686 N N . ALA A 1 81 ? -0.693 -12.334 -1.619 1.00 96.75 81 ALA A N 1
ATOM 687 C CA . ALA A 1 81 ? -1.346 -11.360 -0.750 1.00 96.75 81 ALA A CA 1
ATOM 688 C C . ALA A 1 81 ? -2.516 -11.969 0.038 1.00 96.75 81 ALA A C 1
ATOM 690 O O . ALA A 1 81 ? -2.688 -11.649 1.212 1.00 96.75 81 ALA A O 1
ATOM 691 N N . ASP A 1 82 ? -3.299 -12.862 -0.574 1.00 95.69 82 ASP A N 1
ATOM 692 C CA . ASP A 1 82 ? -4.371 -13.585 0.120 1.00 95.69 82 ASP A CA 1
ATOM 693 C C . ASP A 1 82 ? -3.809 -14.544 1.183 1.00 95.69 82 ASP A C 1
ATOM 695 O O . ASP A 1 82 ? -4.364 -14.640 2.278 1.00 95.69 82 ASP A O 1
ATOM 699 N N . GLN A 1 83 ? -2.673 -15.199 0.913 1.00 96.88 83 GLN A N 1
ATOM 700 C CA . GLN A 1 83 ? -1.965 -16.008 1.914 1.00 96.88 83 GLN A CA 1
ATOM 701 C C . GLN A 1 83 ? -1.451 -15.160 3.086 1.00 96.88 83 GLN A C 1
ATOM 703 O O . GLN A 1 83 ? -1.623 -15.541 4.244 1.00 96.88 83 GLN A O 1
ATOM 708 N N . ASP A 1 84 ? -0.849 -14.001 2.805 1.00 97.00 84 ASP A N 1
ATOM 709 C CA . ASP A 1 84 ? -0.336 -13.083 3.831 1.00 97.00 84 ASP A CA 1
ATOM 710 C C . ASP A 1 84 ? -1.474 -12.503 4.687 1.00 97.00 84 ASP A C 1
ATOM 712 O O . ASP A 1 84 ? -1.360 -12.381 5.908 1.00 97.00 84 ASP A O 1
ATOM 716 N N . LEU A 1 85 ? -2.618 -12.231 4.059 1.00 94.75 85 LEU A N 1
ATOM 717 C CA . LEU A 1 85 ? -3.828 -11.818 4.750 1.00 94.75 85 LEU A CA 1
ATOM 718 C C . LEU A 1 85 ? -4.384 -12.922 5.653 1.00 94.75 85 LEU A C 1
ATOM 720 O O . LEU A 1 85 ? -4.707 -12.647 6.807 1.00 94.75 85 LEU A O 1
ATOM 724 N N . ALA A 1 86 ? -4.442 -14.165 5.171 1.00 95.75 86 ALA A N 1
ATOM 725 C CA . ALA A 1 86 ? -4.868 -15.300 5.984 1.00 95.75 86 ALA A CA 1
ATOM 726 C C . ALA A 1 86 ? -3.925 -15.536 7.178 1.00 95.75 86 ALA A C 1
ATOM 728 O O . ALA A 1 86 ? -4.394 -15.865 8.269 1.00 95.75 86 ALA A O 1
ATOM 729 N N . ARG A 1 87 ? -2.606 -15.333 7.008 1.00 96.56 87 ARG A N 1
ATOM 730 C CA . ARG A 1 87 ? -1.642 -15.339 8.124 1.00 96.56 87 ARG A CA 1
ATOM 731 C C . ARG A 1 87 ? -2.005 -14.266 9.149 1.00 96.56 87 ARG A C 1
ATOM 733 O O . ARG A 1 87 ? -2.160 -14.581 10.325 1.00 96.56 87 ARG A O 1
ATOM 740 N N . TYR A 1 88 ? -2.176 -13.024 8.700 1.00 95.31 88 TYR A N 1
ATOM 741 C CA . TYR A 1 88 ? -2.482 -11.897 9.579 1.00 95.31 88 TYR A CA 1
ATOM 742 C C . TYR A 1 88 ? -3.788 -12.092 10.358 1.00 95.31 88 TYR A C 1
ATOM 744 O O . TYR A 1 88 ? -3.845 -11.803 11.550 1.00 95.31 88 TYR A O 1
ATOM 752 N N . GLU A 1 89 ? -4.838 -12.607 9.714 1.00 94.06 89 GLU A N 1
ATOM 753 C CA . GLU A 1 89 ? -6.117 -12.870 10.380 1.00 94.06 89 GLU A CA 1
ATOM 754 C C . GLU A 1 89 ? -5.994 -13.961 11.451 1.00 94.06 89 GLU A C 1
ATOM 756 O O . GLU A 1 89 ? -6.545 -13.795 12.539 1.00 94.06 89 GLU A O 1
ATOM 761 N N . LYS A 1 90 ? -5.210 -15.018 11.198 1.00 95.19 90 LYS A N 1
ATOM 762 C CA . LYS A 1 90 ? -4.918 -16.061 12.195 1.00 95.19 90 LYS A CA 1
ATOM 763 C C . LYS A 1 90 ? -4.124 -15.519 13.381 1.00 95.19 90 LYS A C 1
ATOM 765 O O . LYS A 1 90 ? -4.509 -15.756 14.521 1.00 95.19 90 LYS A O 1
ATOM 770 N N . GLU A 1 91 ? -3.046 -14.778 13.127 1.00 94.62 91 GLU A N 1
ATOM 771 C CA . GLU A 1 91 ? -2.222 -14.174 14.184 1.00 94.62 91 GLU A CA 1
ATOM 772 C C . GLU A 1 91 ? -3.041 -13.187 15.023 1.00 94.62 91 GLU A C 1
ATOM 774 O O . GLU A 1 91 ? -3.015 -13.231 16.251 1.00 94.62 91 GLU A O 1
ATOM 779 N N . ARG A 1 92 ? -3.840 -12.337 14.372 1.00 93.06 92 ARG A N 1
ATOM 780 C CA . ARG A 1 92 ? -4.710 -11.377 15.055 1.00 93.06 92 ARG A CA 1
ATOM 781 C C . ARG A 1 92 ? -5.788 -12.075 15.882 1.00 93.06 92 ARG A C 1
ATOM 783 O O . ARG A 1 92 ? -6.041 -11.649 17.005 1.00 93.06 92 ARG A O 1
ATOM 790 N N . ALA A 1 93 ? -6.404 -13.138 15.365 1.00 93.56 93 ALA A N 1
ATOM 791 C CA . ALA A 1 93 ? -7.371 -13.932 16.120 1.00 93.56 93 ALA A CA 1
ATOM 792 C C . ALA A 1 93 ? -6.727 -14.600 17.344 1.00 93.56 93 ALA A C 1
ATOM 794 O O . ALA A 1 93 ? -7.305 -14.549 18.427 1.00 93.56 93 ALA A O 1
ATOM 795 N N . ALA A 1 94 ? -5.513 -15.142 17.204 1.00 94.00 94 ALA A N 1
ATOM 796 C CA . ALA A 1 94 ? -4.773 -15.740 18.312 1.00 94.00 94 ALA A CA 1
ATOM 797 C C . ALA A 1 94 ? -4.460 -14.718 19.417 1.00 94.00 94 ALA A C 1
ATOM 799 O O . ALA A 1 94 ? -4.679 -15.003 20.591 1.00 94.00 94 ALA A O 1
ATOM 800 N N . VAL A 1 95 ? -4.024 -13.505 19.056 1.00 92.44 95 VAL A N 1
ATOM 801 C CA . VAL A 1 95 ? -3.779 -12.425 20.030 1.00 92.44 95 VAL A CA 1
ATOM 802 C C . VAL A 1 95 ? -5.072 -12.004 20.725 1.00 92.44 95 VAL A C 1
ATOM 804 O O . VAL A 1 95 ? -5.090 -11.843 21.942 1.00 92.44 95 VAL A O 1
ATOM 807 N N . HIS A 1 96 ? -6.171 -11.868 19.978 1.00 90.56 96 HIS A N 1
ATOM 808 C CA . HIS A 1 96 ? -7.472 -11.553 20.568 1.00 90.56 96 HIS A CA 1
ATOM 809 C C . HIS A 1 96 ? -7.925 -12.640 21.555 1.00 90.56 96 HIS A C 1
ATOM 811 O O . HIS A 1 96 ? -8.338 -12.312 22.664 1.00 90.56 96 HIS A O 1
ATOM 817 N N . GLN A 1 97 ? -7.776 -13.918 21.195 1.00 92.44 97 GLN A N 1
ATOM 818 C CA . GLN A 1 97 ? -8.126 -15.044 22.060 1.00 92.44 97 GLN A CA 1
ATOM 819 C C . GLN A 1 97 ? -7.258 -15.089 23.326 1.00 92.44 97 GLN A C 1
ATOM 821 O O . GLN A 1 97 ? -7.788 -15.258 24.419 1.00 92.44 97 GLN A O 1
ATOM 826 N N . GLN A 1 98 ? -5.941 -14.887 23.201 1.00 91.62 98 GLN A N 1
ATOM 827 C CA . GLN A 1 98 ? -5.015 -14.860 24.343 1.00 91.62 98 GLN A CA 1
ATOM 828 C C . GLN A 1 98 ? -5.312 -13.723 25.325 1.00 91.62 98 GLN A C 1
ATOM 830 O O . GLN A 1 98 ? -5.040 -13.851 26.516 1.00 91.62 98 GLN A O 1
ATOM 835 N N . LYS A 1 99 ? -5.858 -12.608 24.834 1.00 88.56 99 LYS A N 1
ATOM 836 C CA . LYS A 1 99 ? -6.167 -11.420 25.639 1.00 88.56 99 LYS A CA 1
ATOM 837 C C . LYS A 1 99 ? -7.623 -11.345 26.101 1.00 88.56 99 LYS A C 1
ATOM 839 O O . LYS A 1 99 ? -7.987 -10.349 26.714 1.00 88.56 99 LYS A O 1
ATOM 844 N N . GLY A 1 100 ? -8.454 -12.345 25.793 1.00 89.81 100 GLY A N 1
ATOM 845 C CA . GLY A 1 100 ? -9.887 -12.316 26.109 1.00 89.81 100 GLY A CA 1
ATOM 846 C C . GLY A 1 100 ? -10.651 -11.196 25.389 1.00 89.81 100 GLY A C 1
ATOM 847 O O . GLY A 1 100 ? -11.710 -10.775 25.843 1.00 89.81 100 GLY A O 1
ATOM 848 N N . LEU A 1 101 ? -10.110 -10.685 24.280 1.00 87.38 101 LEU A N 1
ATOM 849 C CA . LEU A 1 101 ? -10.754 -9.647 23.482 1.00 87.38 101 LEU A CA 1
ATOM 850 C C . LEU A 1 101 ? -11.867 -10.259 22.619 1.00 87.38 101 LEU A C 1
ATOM 852 O O . LEU A 1 101 ? -11.737 -11.399 22.162 1.00 87.38 101 LEU A O 1
ATOM 856 N N . PRO A 1 102 ? -12.931 -9.494 22.309 1.00 88.31 102 PRO A N 1
ATOM 857 C CA . PRO A 1 102 ? -13.958 -9.952 21.382 1.00 88.31 102 PRO A CA 1
ATOM 858 C C . PRO A 1 102 ? -13.340 -10.297 20.025 1.00 88.31 102 PRO A C 1
ATOM 860 O O . PRO A 1 102 ? -12.342 -9.693 19.610 1.00 88.31 102 PRO A O 1
ATOM 863 N N . ALA A 1 103 ? -13.940 -11.267 19.330 1.00 88.19 103 ALA A N 1
ATOM 864 C CA . ALA A 1 103 ? -13.445 -11.742 18.045 1.00 88.19 103 ALA A CA 1
ATOM 865 C C . ALA A 1 103 ? -13.221 -10.559 17.078 1.00 88.19 103 ALA A C 1
ATOM 867 O O . ALA A 1 103 ? -14.121 -9.732 16.892 1.00 88.19 103 ALA A O 1
ATOM 868 N N . PRO A 1 104 ? -12.025 -10.435 16.478 1.00 87.69 104 PRO A N 1
ATOM 869 C CA . PRO A 1 104 ? -11.727 -9.315 15.605 1.00 87.69 104 PRO A CA 1
ATOM 870 C C . PRO A 1 104 ? -12.609 -9.364 14.357 1.00 87.69 104 PRO A C 1
ATOM 872 O O . PRO A 1 104 ? -12.706 -10.402 13.706 1.00 87.69 104 PRO A O 1
ATOM 875 N N . GLU A 1 105 ? -13.183 -8.223 13.960 1.00 87.88 105 GLU A N 1
ATOM 876 C CA . GLU A 1 105 ? -13.841 -8.142 12.652 1.00 87.88 105 GLU A CA 1
ATOM 877 C C . GLU A 1 105 ? -12.851 -8.498 11.520 1.00 87.88 105 GLU A C 1
ATOM 879 O O . GLU A 1 105 ? -11.680 -8.069 11.582 1.00 87.88 105 GLU A O 1
ATOM 884 N N . PRO A 1 106 ? -13.311 -9.213 10.468 1.00 88.19 106 PRO A N 1
ATOM 885 C CA . PRO A 1 106 ? -12.499 -9.560 9.304 1.00 88.19 106 PRO A CA 1
ATOM 886 C C . PRO A 1 106 ? -11.812 -8.327 8.719 1.00 88.19 106 PRO A C 1
ATOM 888 O O . PRO A 1 106 ? -12.434 -7.272 8.548 1.00 88.19 106 PRO A O 1
ATOM 891 N N . TYR A 1 107 ? -10.526 -8.441 8.383 1.00 85.38 107 TYR A N 1
ATOM 892 C CA . TYR A 1 107 ? -9.735 -7.272 7.992 1.00 85.38 107 TYR A CA 1
ATOM 893 C C . TYR A 1 107 ? -10.240 -6.647 6.681 1.00 85.38 107 TYR A C 1
ATOM 895 O O . TYR A 1 107 ? -10.275 -5.418 6.557 1.00 85.38 107 TYR A O 1
ATOM 903 N N . LYS A 1 108 ? -10.707 -7.481 5.734 1.00 81.94 108 LYS A N 1
ATOM 904 C CA . LYS A 1 108 ? -11.292 -7.025 4.456 1.00 81.94 108 LYS A CA 1
ATOM 905 C C . LYS A 1 108 ? -12.458 -6.048 4.679 1.00 81.94 108 LYS A C 1
ATOM 907 O O . LYS A 1 108 ? -12.480 -4.976 4.076 1.00 81.94 108 LYS A O 1
ATOM 912 N N . ARG A 1 109 ? -13.350 -6.349 5.629 1.00 78.69 109 ARG A N 1
ATOM 913 C CA . ARG A 1 109 ? -14.544 -5.538 5.919 1.00 78.69 109 ARG A CA 1
ATOM 914 C C . ARG A 1 109 ? -14.194 -4.157 6.477 1.00 78.69 109 ARG A C 1
ATOM 916 O O . ARG A 1 109 ? -14.802 -3.157 6.102 1.00 78.69 109 ARG A O 1
ATOM 923 N N . HIS A 1 110 ? -13.170 -4.074 7.328 1.00 74.44 110 HIS A N 1
ATOM 924 C CA . HIS A 1 110 ? -12.711 -2.795 7.872 1.00 74.44 110 HIS A CA 1
ATOM 925 C C . HIS A 1 110 ? -12.107 -1.886 6.785 1.00 74.44 110 HIS A C 1
ATOM 927 O O . HIS A 1 110 ? -12.313 -0.668 6.797 1.00 74.44 110 HIS A O 1
ATOM 933 N N . ALA A 1 111 ? -11.366 -2.461 5.831 1.00 78.56 111 ALA A N 1
ATOM 934 C CA . ALA A 1 111 ? -10.795 -1.706 4.715 1.00 78.56 111 ALA A CA 1
ATOM 935 C C . ALA A 1 111 ? -11.881 -1.135 3.785 1.00 78.56 111 ALA A C 1
ATOM 937 O O . ALA A 1 111 ? -11.784 0.020 3.362 1.00 78.56 111 ALA A O 1
ATOM 938 N N . GLU A 1 112 ? -12.926 -1.916 3.507 1.00 84.25 112 GLU A N 1
ATOM 939 C CA . GLU A 1 112 ? -14.076 -1.488 2.704 1.00 84.25 112 GLU A CA 1
ATOM 940 C C . GLU A 1 112 ? -14.887 -0.398 3.406 1.00 84.25 112 GLU A C 1
ATOM 942 O O . GLU A 1 112 ? -15.104 0.659 2.812 1.00 84.25 112 GLU A O 1
ATOM 947 N N . ARG A 1 113 ? -15.203 -0.570 4.697 1.00 86.12 113 ARG A N 1
ATOM 948 C CA . ARG A 1 113 ? -15.916 0.442 5.494 1.00 86.12 113 ARG A CA 1
ATOM 949 C C . ARG A 1 113 ? -15.202 1.793 5.476 1.00 86.12 113 ARG A C 1
ATOM 951 O O . ARG A 1 113 ? -15.819 2.814 5.194 1.00 86.12 113 ARG A O 1
ATOM 958 N N . LYS A 1 114 ? -13.876 1.816 5.661 1.00 84.31 114 LYS A N 1
ATOM 959 C CA . LYS A 1 114 ? -13.093 3.064 5.566 1.00 84.31 114 LYS A CA 1
ATOM 960 C C . LYS A 1 114 ? -13.124 3.698 4.175 1.00 84.31 114 LYS A C 1
ATOM 962 O O . LYS A 1 114 ? -13.042 4.922 4.053 1.00 84.31 114 LYS A O 1
ATOM 967 N N . LYS A 1 115 ? -13.193 2.889 3.115 1.00 87.94 115 LYS A N 1
ATOM 968 C CA . LYS A 1 115 ? -13.299 3.384 1.736 1.00 87.94 115 LYS A CA 1
ATOM 969 C C . LYS A 1 115 ? -14.670 4.015 1.492 1.00 87.94 115 LYS A C 1
ATOM 971 O O . LYS A 1 115 ? -14.733 5.076 0.872 1.00 87.94 115 LYS A O 1
ATOM 976 N N . GLU A 1 116 ? -15.731 3.400 2.001 1.00 91.31 116 GLU A N 1
ATOM 977 C CA . GLU A 1 116 ? -17.099 3.921 1.937 1.00 91.31 116 GLU A CA 1
ATOM 978 C C . GLU A 1 116 ? -17.275 5.186 2.776 1.00 91.31 116 GLU A C 1
ATOM 980 O O . GLU A 1 116 ? -17.771 6.180 2.255 1.00 91.31 116 GLU A O 1
ATOM 985 N N . GLU A 1 117 ? -16.777 5.211 4.014 1.00 91.62 117 GLU A N 1
ATOM 986 C CA . GLU A 1 117 ? -16.774 6.403 4.874 1.00 91.62 117 GLU A CA 1
ATOM 987 C C . GLU A 1 117 ? -16.059 7.574 4.197 1.00 91.62 117 GLU A C 1
ATOM 989 O O . GLU A 1 117 ? -16.583 8.683 4.136 1.00 91.62 117 GLU A O 1
ATOM 994 N N . LYS A 1 118 ? -14.881 7.328 3.609 1.00 92.00 118 LYS A N 1
ATOM 995 C CA . LYS A 1 118 ? -14.141 8.365 2.881 1.00 92.00 118 LYS A CA 1
ATOM 996 C C . LYS A 1 118 ? -14.889 8.845 1.636 1.00 92.00 118 LYS A C 1
ATOM 998 O O . LYS A 1 118 ? -14.824 10.029 1.309 1.00 92.00 118 LYS A O 1
ATOM 1003 N N . LYS A 1 119 ? -15.577 7.941 0.932 1.00 95.00 119 LYS A N 1
ATOM 1004 C CA . LYS A 1 119 ? -16.420 8.286 -0.219 1.00 95.00 119 LYS A CA 1
ATOM 1005 C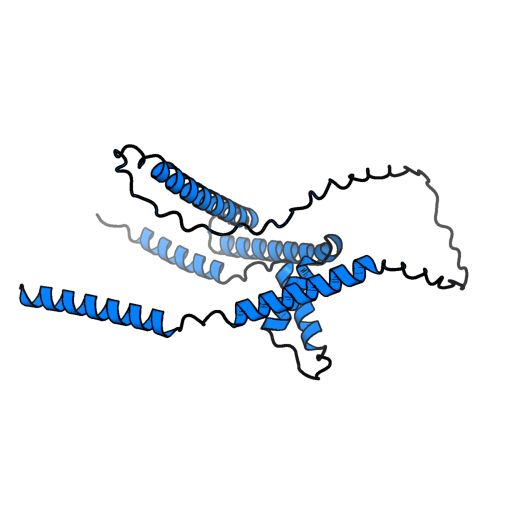 C . LYS A 1 119 ? -17.604 9.152 0.220 1.00 95.00 119 LYS A C 1
ATOM 1007 O O . LYS A 1 119 ? -17.842 10.176 -0.410 1.00 95.00 119 LYS A O 1
ATOM 1012 N N . ARG A 1 120 ? -18.282 8.779 1.309 1.00 95.31 120 ARG A N 1
ATOM 1013 C CA . ARG A 1 120 ? -19.400 9.528 1.896 1.00 95.31 120 ARG A CA 1
ATOM 1014 C C . ARG A 1 120 ? -18.963 10.920 2.341 1.00 95.31 120 ARG A C 1
ATOM 1016 O O . ARG A 1 120 ? -19.568 11.893 1.920 1.00 95.31 120 ARG A O 1
ATOM 1023 N N . PHE A 1 121 ? -17.855 11.016 3.072 1.00 95.44 121 PHE A N 1
ATOM 1024 C CA . PHE A 1 121 ? -17.282 12.292 3.504 1.00 95.44 121 PHE A CA 1
ATOM 1025 C C . PHE A 1 121 ? -16.964 13.224 2.324 1.00 95.44 121 PHE A C 1
ATOM 1027 O O . PHE A 1 121 ? -17.223 14.422 2.369 1.00 95.44 121 PHE A O 1
ATOM 1034 N N . PHE A 1 122 ? -16.406 12.683 1.237 1.00 93.06 122 PHE A N 1
ATOM 1035 C CA . PHE A 1 122 ? -16.116 13.485 0.048 1.00 93.06 122 PHE A CA 1
ATOM 1036 C C . PHE A 1 122 ? -17.388 13.911 -0.698 1.00 93.06 122 PHE A C 1
ATOM 1038 O O . PHE A 1 122 ? -17.426 15.001 -1.259 1.00 93.06 122 PHE A O 1
ATOM 1045 N N . GLN A 1 123 ? -18.418 13.064 -0.703 1.00 92.88 123 GLN A N 1
ATOM 1046 C CA . GLN A 1 123 ? -19.712 13.377 -1.300 1.00 92.88 123 GLN A CA 1
ATOM 1047 C C . GLN A 1 123 ? -20.449 14.476 -0.521 1.00 92.88 123 GLN A C 1
ATOM 1049 O O . GLN A 1 123 ? -20.956 15.402 -1.143 1.00 92.88 123 GLN A O 1
ATOM 1054 N N . GLU A 1 124 ? -20.433 14.414 0.810 1.00 94.69 124 GLU A N 1
ATOM 1055 C CA . GLU A 1 124 ? -20.994 15.431 1.713 1.00 94.69 124 GLU A CA 1
ATOM 1056 C C . GLU A 1 124 ? -20.298 16.792 1.535 1.00 94.69 124 GLU A C 1
ATOM 1058 O O . GLU A 1 124 ? -20.938 17.821 1.343 1.00 94.69 124 GLU A O 1
ATOM 1063 N N . MET A 1 125 ? -18.967 16.798 1.414 1.00 93.31 125 MET A N 1
ATOM 1064 C CA . MET A 1 125 ? -18.219 18.029 1.129 1.00 93.31 125 MET A CA 1
ATOM 1065 C C . MET A 1 125 ? -18.588 18.660 -0.231 1.00 93.31 125 MET A C 1
ATOM 1067 O O . MET A 1 125 ? -18.461 19.871 -0.416 1.00 93.31 125 MET A O 1
ATOM 1071 N N . GLN A 1 126 ? -19.016 17.854 -1.209 1.00 91.12 1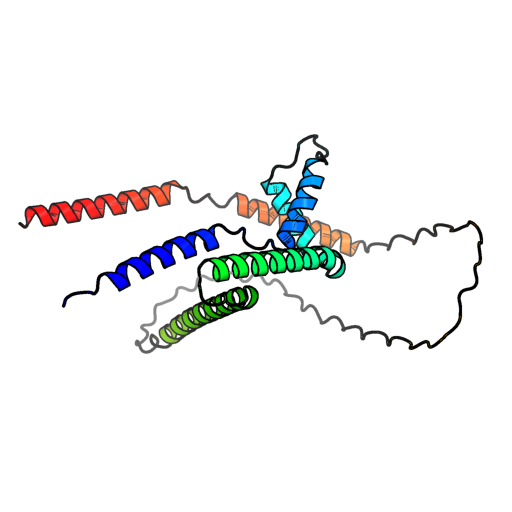26 GLN A N 1
ATOM 1072 C CA . GLN A 1 126 ? -19.457 18.353 -2.514 1.00 91.12 126 GLN A CA 1
ATOM 1073 C C . GLN A 1 126 ? -20.901 18.864 -2.505 1.00 91.12 126 GLN A C 1
ATOM 1075 O O . GLN A 1 126 ? -21.197 19.773 -3.282 1.00 91.12 126 GLN A O 1
ATOM 1080 N N . SER A 1 127 ? -21.785 18.317 -1.662 1.00 87.00 127 SER A N 1
ATOM 1081 C CA . SER A 1 127 ? -23.158 18.821 -1.522 1.00 87.00 127 SER A CA 1
ATOM 1082 C C . SER A 1 127 ? -23.186 20.190 -0.849 1.00 87.00 127 SER A C 1
ATOM 1084 O O . SER A 1 127 ? -23.795 21.106 -1.399 1.00 87.00 127 SER A O 1
ATOM 1086 N N . ASP A 1 128 ? -22.422 20.384 0.228 1.00 84.25 128 ASP A N 1
ATOM 1087 C CA . ASP A 1 128 ? -22.406 21.651 0.979 1.00 84.25 128 ASP A CA 1
ATOM 1088 C C . ASP A 1 128 ? -21.867 22.815 0.134 1.00 84.25 128 ASP A C 1
ATOM 1090 O O . ASP A 1 128 ? -22.329 23.953 0.217 1.00 84.25 128 ASP A O 1
ATOM 1094 N N . SER A 1 129 ? -20.903 22.531 -0.748 1.00 82.12 129 SER A N 1
ATOM 1095 C CA . SER A 1 129 ? -20.381 23.527 -1.689 1.00 82.12 129 SER A CA 1
ATOM 1096 C C . SER A 1 129 ? -21.381 23.898 -2.787 1.00 82.12 129 SER A C 1
ATOM 1098 O O . SER A 1 129 ? -21.197 24.932 -3.431 1.00 82.12 129 SER A O 1
ATOM 1100 N N . LYS A 1 130 ? -22.381 23.054 -3.061 1.00 78.88 130 LYS A N 1
ATOM 1101 C CA . LYS A 1 130 ? -23.364 23.280 -4.125 1.00 78.88 130 LYS A CA 1
ATOM 1102 C C . LYS A 1 130 ? -24.589 24.035 -3.613 1.00 78.88 130 LYS A C 1
ATOM 1104 O O . LYS A 1 130 ? -25.106 24.867 -4.350 1.00 78.88 130 LYS A O 1
ATOM 1109 N N . GLU A 1 131 ? -25.003 23.797 -2.370 1.00 75.44 131 GLU A N 1
ATOM 1110 C CA . GLU A 1 131 ? -26.120 24.520 -1.745 1.00 75.44 131 GLU A CA 1
ATOM 1111 C C . GLU A 1 131 ? -25.763 25.989 -1.478 1.00 75.44 131 GLU A C 1
ATOM 1113 O O . GLU A 1 131 ? -26.525 26.879 -1.844 1.00 75.44 131 GLU A O 1
ATOM 1118 N N . ASN A 1 132 ? -24.539 26.274 -1.022 1.00 70.75 132 ASN A N 1
ATOM 1119 C CA . ASN A 1 132 ? -24.089 27.654 -0.792 1.00 70.75 132 ASN A CA 1
ATOM 1120 C C . ASN A 1 132 ? -23.909 28.485 -2.081 1.00 70.75 132 ASN A C 1
ATOM 1122 O O . ASN A 1 132 ? -23.868 29.709 -2.032 1.00 70.75 132 ASN A O 1
ATOM 1126 N N . ALA A 1 133 ? -23.792 27.843 -3.248 1.00 67.38 133 ALA A N 1
ATOM 1127 C CA . ALA A 1 133 ? -23.677 28.544 -4.530 1.00 67.38 133 ALA A CA 1
ATOM 1128 C C . ALA A 1 133 ? -25.041 28.947 -5.119 1.00 67.38 133 ALA A C 1
ATOM 1130 O O . ALA A 1 133 ? -25.079 29.678 -6.107 1.00 67.38 133 ALA A O 1
ATOM 1131 N N . MET A 1 134 ? -26.147 28.454 -4.549 1.00 63.00 134 MET A N 1
ATOM 1132 C CA . MET A 1 134 ? -27.503 28.710 -5.042 1.00 63.00 134 MET A CA 1
ATOM 1133 C C . MET A 1 134 ? -28.247 29.780 -4.220 1.00 63.00 134 MET A C 1
ATOM 1135 O O . MET A 1 134 ? -29.310 30.225 -4.640 1.00 63.00 134 MET A O 1
ATOM 1139 N N . GLU A 1 135 ? -27.679 30.232 -3.095 1.00 64.00 135 GLU A N 1
ATOM 1140 C CA . GLU A 1 135 ? -28.308 31.202 -2.181 1.00 64.00 135 GLU A CA 1
ATOM 1141 C C . GLU A 1 135 ? -27.788 32.651 -2.346 1.00 64.00 135 GLU A C 1
ATOM 1143 O O . GLU A 1 135 ? -28.325 33.578 -1.748 1.00 64.00 135 GLU A O 1
ATOM 1148 N N . GLU A 1 136 ? -26.800 32.894 -3.218 1.00 59.25 136 GLU A N 1
ATOM 1149 C CA . GLU A 1 136 ? -26.168 34.219 -3.400 1.00 59.25 136 GLU A CA 1
ATOM 1150 C C . GLU A 1 136 ? -26.593 34.970 -4.690 1.00 59.25 136 GLU A C 1
ATOM 1152 O O . GLU A 1 136 ? -25.891 35.875 -5.137 1.00 59.25 136 GLU A O 1
ATOM 1157 N N . ASP A 1 137 ? -27.746 34.636 -5.292 1.00 58.12 137 ASP A N 1
ATOM 1158 C CA . ASP A 1 137 ? -28.274 35.278 -6.521 1.00 58.12 137 ASP A CA 1
ATOM 1159 C C . ASP A 1 137 ? -29.640 35.971 -6.316 1.00 58.12 137 ASP A C 1
ATOM 1161 O O . ASP A 1 137 ? -30.584 35.793 -7.083 1.00 58.12 137 ASP A O 1
ATOM 1165 N N . GLN A 1 138 ? -29.771 36.766 -5.245 1.00 56.53 138 GLN A N 1
ATOM 1166 C CA . GLN A 1 138 ? -30.881 37.728 -5.074 1.00 56.53 138 GLN A CA 1
ATOM 1167 C C . GLN A 1 138 ? -30.414 39.141 -4.671 1.00 56.53 138 GLN A C 1
ATOM 1169 O O . GLN A 1 138 ? -31.146 39.904 -4.042 1.00 56.53 138 GLN A O 1
ATOM 1174 N N . GLY A 1 139 ? -29.196 39.530 -5.056 1.00 65.50 139 GLY A N 1
ATOM 1175 C CA . GLY A 1 139 ? -28.742 40.920 -4.960 1.00 65.50 139 GLY A CA 1
ATOM 1176 C C . GLY A 1 139 ? -28.997 41.679 -6.270 1.00 65.50 139 GLY A C 1
ATOM 1177 O O . GLY A 1 139 ? -28.582 41.188 -7.320 1.00 65.50 139 GLY A O 1
ATOM 1178 N N . PRO A 1 140 ? -29.627 42.872 -6.266 1.00 59.56 140 PRO A N 1
ATOM 1179 C CA . PRO A 1 140 ? -29.827 43.663 -7.479 1.00 59.56 140 PRO A CA 1
ATOM 1180 C C . PRO A 1 140 ? -28.476 44.007 -8.116 1.00 59.56 140 PRO A C 1
ATOM 1182 O O . PRO A 1 140 ? -27.654 44.728 -7.549 1.00 59.56 140 PRO A O 1
ATOM 1185 N N . SER A 1 141 ? -28.239 43.453 -9.304 1.00 55.81 141 SER A N 1
ATOM 1186 C CA . SER A 1 141 ? -27.002 43.625 -10.052 1.00 55.81 141 SER A CA 1
ATOM 1187 C C . SER A 1 141 ? -26.876 45.066 -10.549 1.00 55.81 141 SER A C 1
ATOM 1189 O O . SER A 1 141 ? -27.501 45.452 -11.541 1.00 55.81 141 SER A O 1
ATOM 1191 N N . GLU A 1 142 ? -26.024 45.867 -9.916 1.00 57.06 142 GLU A N 1
ATOM 1192 C CA . GLU A 1 142 ? -25.484 47.041 -10.593 1.00 57.06 142 GLU A CA 1
ATOM 1193 C C . GLU A 1 142 ? -24.625 46.574 -11.782 1.00 57.06 142 GLU A C 1
ATOM 1195 O O . GLU A 1 142 ? -23.753 45.708 -11.620 1.00 57.06 142 GLU A O 1
ATOM 1200 N N . PRO A 1 143 ? -24.826 47.128 -12.991 1.00 62.97 143 PRO A N 1
ATOM 1201 C CA . PRO A 1 143 ? -24.068 46.741 -14.168 1.00 62.97 143 PRO A CA 1
ATOM 1202 C C . PRO A 1 143 ? -22.618 47.212 -14.028 1.00 62.97 143 PRO A C 1
ATOM 1204 O O . PRO A 1 143 ? -22.243 48.313 -14.438 1.00 62.97 143 PRO A O 1
ATOM 1207 N N . ARG A 1 144 ? -21.752 46.350 -13.488 1.00 55.81 144 ARG A N 1
ATOM 1208 C CA . ARG A 1 144 ? -20.306 46.538 -13.603 1.00 55.81 144 ARG A CA 1
ATOM 1209 C C . ARG A 1 144 ? -19.951 46.485 -15.084 1.00 55.81 144 ARG A C 1
ATOM 1211 O O . ARG A 1 144 ? -20.005 45.434 -15.717 1.00 55.81 144 ARG A O 1
ATOM 1218 N N . ARG A 1 145 ? -19.583 47.645 -15.636 1.00 62.41 145 ARG A N 1
ATOM 1219 C CA . ARG A 1 145 ? -18.977 47.802 -16.964 1.00 62.41 145 ARG A CA 1
ATOM 1220 C C . ARG A 1 145 ? -17.753 46.890 -17.074 1.00 62.41 145 ARG A C 1
ATOM 1222 O O . ARG A 1 145 ? -16.645 47.257 -16.689 1.00 62.41 145 ARG A O 1
ATOM 1229 N N . ILE A 1 146 ? -17.952 45.701 -17.628 1.00 58.25 146 ILE A N 1
ATOM 1230 C CA . ILE A 1 146 ? -16.870 44.827 -18.064 1.00 58.25 146 ILE A CA 1
ATOM 1231 C C . ILE A 1 146 ? -16.360 45.400 -19.385 1.00 58.25 146 ILE A C 1
ATOM 1233 O O . ILE A 1 146 ? -16.981 45.258 -20.440 1.00 58.25 146 ILE A O 1
ATOM 1237 N N . VAL A 1 147 ? -15.211 46.066 -19.324 1.00 61.69 147 VAL A N 1
ATOM 1238 C CA . VAL A 1 147 ? -14.387 46.344 -20.500 1.00 61.69 147 VAL A CA 1
ATOM 1239 C C . VAL A 1 147 ? -14.000 45.008 -21.139 1.00 61.69 147 VAL A C 1
ATOM 1241 O O . VAL A 1 147 ? -13.185 44.250 -20.617 1.00 61.69 147 VAL A O 1
ATOM 1244 N N . LYS A 1 148 ? -14.641 44.692 -22.269 1.00 51.91 148 LYS A N 1
ATOM 1245 C CA . LYS A 1 148 ? -14.343 43.524 -23.104 1.00 51.91 148 LYS A CA 1
ATOM 1246 C C . LYS A 1 148 ? -12.931 43.660 -23.678 1.00 51.91 148 LYS A C 1
ATOM 1248 O O . LYS A 1 148 ? -12.744 44.250 -24.740 1.00 51.91 148 LYS A O 1
ATOM 1253 N N . ALA A 1 149 ? -11.939 43.073 -23.014 1.00 60.09 149 ALA A N 1
ATOM 1254 C CA . ALA A 1 149 ? -10.678 42.754 -23.667 1.00 60.09 149 ALA A CA 1
ATOM 1255 C C . ALA A 1 149 ? -10.960 41.663 -24.712 1.00 60.09 149 ALA A C 1
ATOM 1257 O O . ALA A 1 149 ? -11.270 40.518 -24.379 1.00 60.09 149 ALA A O 1
ATOM 1258 N N . LYS A 1 150 ? -10.917 42.054 -25.990 1.00 55.38 150 LYS A N 1
ATOM 1259 C CA . LYS A 1 150 ? -11.030 41.170 -27.153 1.00 55.38 150 LYS A CA 1
ATOM 1260 C C . LYS A 1 150 ? -9.905 40.136 -27.094 1.00 55.38 150 LYS A C 1
ATOM 1262 O O . LYS A 1 150 ? -8.784 40.394 -27.517 1.00 55.38 150 LYS A O 1
ATOM 1267 N N . ARG A 1 151 ? -10.201 38.958 -26.550 1.00 55.59 151 ARG A N 1
ATOM 1268 C CA . ARG A 1 151 ? -9.324 37.793 -26.641 1.00 55.59 151 ARG A CA 1
ATOM 1269 C C . ARG A 1 151 ? -9.525 37.198 -28.034 1.00 55.59 151 ARG A C 1
ATOM 1271 O O . ARG A 1 151 ? -10.585 36.646 -28.321 1.00 55.59 151 ARG A O 1
ATOM 1278 N N . LEU A 1 152 ? -8.539 37.415 -28.904 1.00 55.03 152 LEU A N 1
ATOM 1279 C CA . LEU A 1 152 ? -8.452 36.839 -30.245 1.00 55.03 152 LEU A CA 1
ATOM 1280 C C . LEU A 1 152 ? -8.693 35.326 -30.158 1.00 55.03 152 LEU A C 1
ATOM 1282 O O . LEU A 1 152 ? -7.964 34.610 -29.471 1.00 55.03 152 LEU A O 1
ATOM 1286 N N . LYS A 1 153 ? -9.764 34.865 -30.807 1.00 49.28 153 LYS A N 1
ATOM 1287 C CA . LYS A 1 153 ? -10.058 33.450 -31.016 1.00 49.28 153 LYS A CA 1
ATOM 1288 C C . LYS A 1 153 ? -9.124 32.978 -32.126 1.00 49.28 153 LYS A C 1
ATOM 1290 O O . LYS A 1 153 ? -9.261 33.420 -33.259 1.00 49.28 153 LYS A O 1
ATOM 1295 N N . THR A 1 154 ? -8.148 32.141 -31.798 1.00 57.78 154 THR A N 1
ATOM 1296 C CA . THR A 1 154 ? -7.472 31.332 -32.812 1.00 57.78 154 THR A CA 1
ATOM 1297 C C . THR A 1 154 ? -8.312 30.085 -33.011 1.00 57.78 154 THR A C 1
ATOM 1299 O O . THR A 1 154 ? -8.386 29.236 -32.119 1.00 57.78 154 THR A O 1
ATOM 1302 N N . ASP A 1 155 ? -8.979 30.027 -34.157 1.00 48.16 155 ASP A N 1
ATOM 1303 C CA . ASP A 1 155 ? -9.724 28.871 -34.628 1.00 48.16 155 ASP A CA 1
ATOM 1304 C C . ASP A 1 155 ? -8.763 27.695 -34.818 1.00 48.16 155 ASP A C 1
ATOM 1306 O O . ASP A 1 155 ? -7.953 27.659 -35.742 1.00 48.16 155 ASP A O 1
ATOM 1310 N N . VAL A 1 156 ? -8.832 26.728 -33.904 1.00 54.25 156 VAL A N 1
ATOM 1311 C CA . VAL A 1 156 ? -8.242 25.405 -34.099 1.00 54.25 156 VAL A CA 1
ATOM 1312 C C . VAL A 1 156 ? -9.413 24.444 -34.289 1.00 54.25 156 VAL A C 1
ATOM 1314 O O . VAL A 1 156 ? -10.176 24.247 -33.338 1.00 54.25 156 VAL A O 1
ATOM 1317 N N . PRO A 1 157 ? -9.603 23.860 -35.485 1.00 56.06 157 PRO A N 1
ATOM 1318 C CA . PRO A 1 157 ? -10.684 22.917 -35.714 1.00 56.06 157 PRO A CA 1
ATOM 1319 C C . PRO A 1 157 ? -10.442 21.653 -34.882 1.00 56.06 157 PRO A C 1
ATOM 1321 O O . PRO A 1 157 ? -9.497 20.894 -35.105 1.00 56.06 157 PRO A O 1
ATOM 1324 N N . VAL A 1 158 ? -11.314 21.437 -33.899 1.00 51.62 158 VAL A N 1
ATOM 1325 C CA . VAL A 1 158 ? -11.445 20.172 -33.176 1.00 51.62 158 VAL A CA 1
ATOM 1326 C C . VAL A 1 158 ? -12.096 19.187 -34.141 1.00 51.62 158 VAL A C 1
ATOM 1328 O O . VAL A 1 158 ? -13.311 19.181 -34.318 1.00 51.62 158 VAL A O 1
ATOM 1331 N N . ALA A 1 159 ? -11.273 18.391 -34.819 1.00 49.69 159 ALA A N 1
ATOM 1332 C CA . ALA A 1 159 ? -11.751 17.280 -35.624 1.00 49.69 159 ALA A CA 1
ATOM 1333 C C . ALA A 1 159 ? -12.469 16.266 -34.716 1.00 49.69 159 ALA A C 1
ATOM 1335 O O . ALA A 1 159 ? -11.874 15.711 -33.789 1.00 49.69 159 ALA A O 1
ATOM 1336 N N . LEU A 1 160 ? -13.758 16.055 -34.997 1.00 50.09 160 LEU A N 1
ATOM 1337 C CA . LEU A 1 160 ? -14.5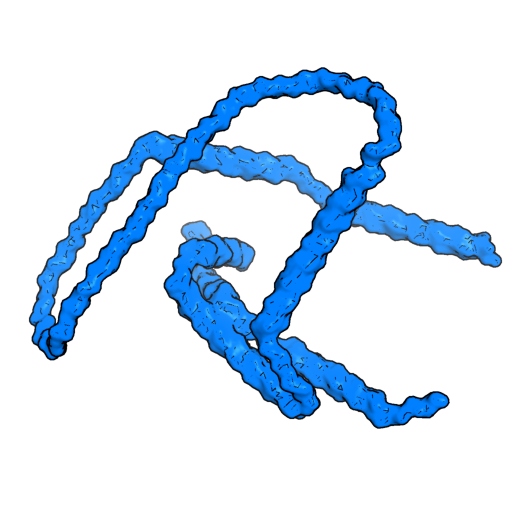48 14.915 -34.546 1.00 50.09 160 LEU A CA 1
ATOM 1338 C C . LEU A 1 160 ? -13.779 13.624 -34.863 1.00 50.09 160 LEU A C 1
ATOM 1340 O O . LEU A 1 160 ? -13.657 13.248 -36.027 1.00 50.09 160 LEU A O 1
ATOM 1344 N N . ASN A 1 161 ? -13.308 12.921 -33.836 1.00 53.56 161 ASN A N 1
ATOM 1345 C CA . ASN A 1 161 ? -12.937 11.521 -33.992 1.00 53.56 161 ASN A CA 1
ATOM 1346 C C . ASN A 1 161 ? -14.199 10.675 -33.844 1.00 53.56 161 ASN A C 1
ATOM 1348 O O . ASN A 1 161 ? -14.736 10.484 -32.754 1.00 53.56 161 ASN A O 1
ATOM 1352 N N . VAL A 1 162 ? -14.660 10.233 -35.009 1.00 45.88 162 VAL A N 1
ATOM 1353 C CA . VAL A 1 162 ? -15.723 9.266 -35.247 1.00 45.88 162 VAL A CA 1
ATOM 1354 C C . VAL A 1 162 ? -15.408 7.955 -34.522 1.00 45.88 162 VAL A C 1
ATOM 1356 O O . VAL A 1 162 ? -14.266 7.497 -34.476 1.00 45.88 162 VAL A O 1
ATOM 1359 N N . ALA A 1 163 ? -16.456 7.388 -33.934 1.00 47.06 163 ALA A N 1
ATOM 1360 C CA . ALA A 1 163 ? -16.486 6.131 -33.210 1.00 47.06 163 ALA A CA 1
ATOM 1361 C C . ALA A 1 163 ? -15.839 4.971 -33.990 1.00 47.06 163 ALA A C 1
ATOM 1363 O O . ALA A 1 163 ? -16.168 4.726 -35.149 1.00 47.06 163 ALA A O 1
ATOM 1364 N N . ALA A 1 164 ? -14.960 4.223 -33.321 1.00 52.00 164 ALA A N 1
ATOM 1365 C CA . ALA A 1 164 ? -14.481 2.937 -33.808 1.00 52.00 164 ALA A CA 1
ATOM 1366 C C . ALA A 1 164 ? -15.507 1.835 -33.459 1.00 52.00 164 ALA A C 1
ATOM 1368 O O . ALA A 1 164 ? -15.972 1.788 -32.316 1.00 52.00 164 ALA A O 1
ATOM 1369 N N . PRO A 1 165 ? -15.867 0.951 -34.407 1.00 56.75 165 PRO A N 1
ATOM 1370 C CA . PRO A 1 165 ? -16.819 -0.128 -34.175 1.00 56.75 165 PRO A CA 1
ATOM 1371 C C . PRO A 1 165 ? -16.224 -1.215 -33.271 1.00 56.75 165 PRO A C 1
ATOM 1373 O O . PRO A 1 165 ? -15.144 -1.751 -33.520 1.00 56.75 165 PRO A O 1
ATOM 1376 N N . VAL A 1 166 ? -16.976 -1.546 -32.222 1.00 61.59 166 VAL A N 1
ATOM 1377 C CA . VAL A 1 166 ? -16.759 -2.681 -31.323 1.00 61.59 166 VAL A CA 1
ATOM 1378 C C . VAL A 1 166 ? -16.860 -3.971 -32.140 1.00 61.59 166 VAL A C 1
ATOM 1380 O O . VAL A 1 166 ? -17.935 -4.328 -32.622 1.00 61.59 166 VAL A O 1
ATOM 1383 N N . GLN A 1 167 ? -15.735 -4.664 -32.321 1.00 53.03 167 GLN A N 1
ATOM 1384 C CA . GLN A 1 167 ? -15.725 -6.016 -32.874 1.00 53.03 167 GLN A CA 1
ATOM 1385 C C . GLN A 1 167 ? -16.390 -6.962 -31.870 1.00 53.03 167 GLN A C 1
ATOM 1387 O O . GLN A 1 167 ? -16.015 -7.012 -30.698 1.00 53.03 167 GLN A O 1
ATOM 1392 N N . LYS A 1 168 ? -17.416 -7.677 -32.338 1.00 63.41 168 LYS A N 1
ATOM 1393 C CA . LYS A 1 168 ? -18.108 -8.726 -31.586 1.00 63.41 168 LYS A CA 1
ATOM 1394 C C . LYS A 1 168 ? -17.129 -9.873 -31.276 1.00 63.41 168 LYS A C 1
ATOM 1396 O O . LYS A 1 168 ? -16.323 -10.204 -32.147 1.00 63.41 168 LYS A O 1
ATOM 1401 N N . PRO A 1 169 ? -17.199 -10.491 -30.085 1.00 64.69 169 PRO A N 1
ATOM 1402 C CA . PRO A 1 169 ? -16.434 -11.694 -29.791 1.00 64.69 169 PRO A CA 1
ATOM 1403 C C . PRO A 1 169 ? -16.887 -12.853 -30.689 1.00 64.69 169 PRO A C 1
ATOM 1405 O O . PRO A 1 169 ? -18.079 -13.050 -30.928 1.00 64.69 169 PRO A O 1
ATOM 1408 N N . ILE A 1 170 ? -15.895 -13.581 -31.196 1.00 61.62 170 ILE A N 1
ATOM 1409 C CA . ILE A 1 170 ? -16.026 -14.814 -31.974 1.00 61.62 170 ILE A CA 1
ATOM 1410 C C . ILE A 1 170 ? -16.663 -15.886 -31.066 1.00 61.62 170 ILE A C 1
ATOM 1412 O O . ILE A 1 170 ? -16.231 -16.006 -29.916 1.00 61.62 170 ILE A O 1
ATOM 1416 N N . PRO A 1 171 ? -17.683 -16.634 -31.529 1.00 64.88 171 PRO A N 1
ATOM 1417 C CA . PRO A 1 171 ? -18.245 -17.749 -30.775 1.00 64.88 171 PRO A CA 1
ATOM 1418 C C . PRO A 1 171 ? -17.185 -18.842 -30.603 1.00 64.88 171 PRO A C 1
ATOM 1420 O O . PRO A 1 171 ? -16.525 -19.232 -31.565 1.00 64.88 171 PRO A O 1
ATOM 1423 N N . MET A 1 172 ? -17.001 -19.283 -29.360 1.00 61.44 172 MET A N 1
ATOM 1424 C CA . MET A 1 172 ? -16.181 -20.442 -29.023 1.00 61.44 172 MET A CA 1
ATOM 1425 C C . MET A 1 172 ? -16.895 -21.683 -29.556 1.00 61.44 172 MET A C 1
ATOM 1427 O O . MET A 1 172 ? -18.046 -21.928 -29.205 1.00 61.44 172 MET A O 1
ATOM 1431 N N . ASP A 1 173 ? -16.207 -22.393 -30.439 1.00 59.72 173 ASP A N 1
ATOM 1432 C CA . ASP A 1 173 ? -16.584 -23.689 -30.989 1.00 59.72 173 ASP A CA 1
ATOM 1433 C C . ASP A 1 173 ? -16.486 -24.739 -29.870 1.00 59.72 173 ASP A C 1
ATOM 1435 O O . ASP A 1 173 ? -15.410 -24.954 -29.302 1.00 59.72 173 ASP A O 1
ATOM 1439 N N . GLU A 1 174 ? -17.627 -25.312 -29.486 1.00 63.91 174 GLU A N 1
ATOM 1440 C CA . GLU A 1 174 ? -17.723 -26.429 -28.546 1.00 63.91 174 GLU A CA 1
ATOM 1441 C C . GLU A 1 174 ? -17.348 -27.716 -29.288 1.00 63.91 174 GLU A C 1
ATOM 1443 O O . GLU A 1 174 ? -18.178 -28.341 -29.939 1.00 63.91 174 GLU A O 1
ATOM 1448 N N . GLY A 1 175 ? -16.069 -28.085 -29.211 1.00 58.25 175 GLY A N 1
ATOM 1449 C CA . GLY A 1 175 ? -15.581 -29.402 -29.608 1.00 58.25 175 GLY A CA 1
ATOM 1450 C C . GLY A 1 175 ? -15.520 -30.335 -28.403 1.00 58.25 175 GLY A C 1
ATOM 1451 O O . GLY A 1 175 ? -14.556 -30.286 -27.636 1.00 58.25 175 GLY A O 1
ATOM 1452 N N . GLU A 1 176 ? -16.559 -31.156 -28.250 1.00 62.38 176 GLU A N 1
ATOM 1453 C CA . GLU A 1 176 ? -16.462 -32.519 -27.712 1.00 62.38 176 GLU A CA 1
ATOM 1454 C C . GLU A 1 176 ? -15.296 -33.258 -28.383 1.00 62.38 176 GLU A C 1
ATOM 1456 O O . GLU A 1 176 ? -15.125 -33.129 -29.590 1.00 62.38 176 GLU A O 1
ATOM 1461 N N . ASP A 1 177 ? -14.497 -33.988 -27.598 1.00 55.66 177 ASP A N 1
ATOM 1462 C CA . ASP A 1 177 ? -14.007 -35.330 -27.945 1.00 55.66 177 ASP A CA 1
ATOM 1463 C C . ASP A 1 177 ? -13.195 -35.913 -26.772 1.00 55.66 177 ASP A C 1
ATOM 1465 O O . ASP A 1 177 ? -12.088 -35.477 -26.435 1.00 55.66 177 ASP A O 1
ATOM 1469 N N . ASP A 1 178 ? -13.795 -36.924 -26.145 1.00 55.41 178 ASP A N 1
ATOM 1470 C CA . ASP A 1 178 ? -13.137 -37.965 -25.363 1.00 55.41 178 ASP A CA 1
ATOM 1471 C C . ASP A 1 178 ? -12.163 -38.762 -26.253 1.00 55.41 178 ASP A C 1
ATOM 1473 O O . ASP A 1 178 ? -12.587 -39.270 -27.282 1.00 55.41 178 ASP A O 1
ATOM 1477 N N . GLU A 1 179 ? -10.896 -38.953 -25.850 1.00 51.75 179 GLU A N 1
ATOM 1478 C CA . GLU A 1 179 ? -10.211 -40.265 -25.898 1.00 51.75 179 GLU A CA 1
ATOM 1479 C C . GLU A 1 179 ? -8.746 -40.236 -25.401 1.00 51.75 179 GLU A C 1
ATOM 1481 O O . GLU A 1 179 ? -8.069 -39.217 -25.300 1.00 51.75 179 GLU A O 1
ATOM 1486 N N . ALA A 1 180 ? -8.288 -41.432 -25.039 1.00 59.09 180 ALA A N 1
ATOM 1487 C CA . ALA A 1 180 ? -7.198 -41.818 -24.148 1.00 59.09 180 ALA A CA 1
ATOM 1488 C C . ALA A 1 180 ? -5.734 -41.504 -24.583 1.00 59.09 180 ALA A C 1
ATOM 1490 O O . ALA A 1 180 ? -5.441 -41.228 -25.748 1.00 59.09 180 ALA A O 1
ATOM 1491 N N . PRO A 1 181 ? -4.748 -41.615 -23.656 1.00 58.78 181 PRO A N 1
ATOM 1492 C CA . PRO A 1 181 ? -3.362 -41.222 -23.912 1.00 58.78 181 PRO A CA 1
ATOM 1493 C C . PRO A 1 181 ? -2.528 -42.325 -24.587 1.00 58.78 181 PRO A C 1
ATOM 1495 O O . PRO A 1 181 ? -2.128 -43.306 -23.955 1.00 58.78 181 PRO A O 1
ATOM 1498 N N . ALA A 1 182 ? -2.145 -42.109 -25.848 1.00 51.31 182 ALA A N 1
ATOM 1499 C CA . ALA A 1 182 ? -1.124 -42.902 -26.533 1.00 51.31 182 ALA A CA 1
ATOM 1500 C C . ALA A 1 182 ? 0.204 -42.132 -26.650 1.00 51.31 182 ALA A C 1
ATOM 1502 O O . ALA A 1 182 ? 0.315 -41.093 -27.302 1.00 51.31 182 ALA A O 1
ATOM 1503 N N . LYS A 1 183 ? 1.246 -42.690 -26.025 1.00 56.44 183 LYS A N 1
ATOM 1504 C CA . LYS A 1 183 ? 2.647 -42.261 -26.126 1.00 56.44 183 LYS A CA 1
ATOM 1505 C C . LYS A 1 183 ? 3.086 -42.196 -27.594 1.00 56.44 183 LYS A C 1
ATOM 1507 O O . LYS A 1 183 ? 3.088 -43.215 -28.283 1.00 56.44 183 LYS A O 1
ATOM 1512 N N . ARG A 1 184 ? 3.564 -41.034 -28.049 1.00 51.59 184 ARG A N 1
ATOM 1513 C CA . ARG A 1 184 ? 4.286 -40.914 -29.325 1.00 51.59 184 ARG A CA 1
ATOM 1514 C C . ARG A 1 184 ? 5.452 -39.932 -29.209 1.00 51.59 184 ARG A C 1
ATOM 1516 O O . ARG A 1 184 ? 5.285 -38.721 -29.265 1.00 51.59 184 ARG A O 1
ATOM 1523 N N . GLN A 1 185 ? 6.653 -40.489 -29.068 1.00 55.81 185 GLN A N 1
ATOM 1524 C CA . GLN A 1 185 ? 7.905 -39.818 -29.413 1.00 55.81 185 GLN A CA 1
ATOM 1525 C C . GLN A 1 185 ? 7.926 -39.557 -30.924 1.00 55.81 185 GLN A C 1
ATOM 1527 O O . GLN A 1 185 ? 7.896 -40.531 -31.676 1.00 55.81 185 GLN A O 1
ATOM 1532 N N . ARG A 1 186 ? 8.021 -38.293 -31.367 1.00 47.88 186 ARG A N 1
ATOM 1533 C CA . ARG A 1 186 ? 8.565 -37.905 -32.687 1.00 47.88 186 ARG A CA 1
ATOM 1534 C C . ARG A 1 186 ? 9.169 -36.491 -32.657 1.00 47.88 186 ARG A C 1
ATOM 1536 O O . ARG A 1 186 ? 8.462 -35.508 -32.514 1.00 47.88 186 ARG A O 1
ATOM 1543 N N . ASN A 1 187 ? 10.493 -36.464 -32.787 1.00 44.34 187 ASN A N 1
ATOM 1544 C CA . ASN A 1 187 ? 11.307 -35.741 -33.771 1.00 44.34 187 ASN A CA 1
ATOM 1545 C C . ASN A 1 187 ? 11.090 -34.236 -34.037 1.00 44.34 187 ASN A C 1
ATOM 1547 O O . ASN A 1 187 ? 10.072 -33.795 -34.555 1.00 44.34 187 ASN A O 1
ATOM 1551 N N . ALA A 1 188 ? 12.185 -33.513 -33.777 1.00 49.09 188 ALA A N 1
ATOM 1552 C CA . ALA A 1 188 ? 12.797 -32.419 -34.532 1.00 49.09 188 ALA A CA 1
ATOM 1553 C C . ALA A 1 188 ? 12.124 -31.940 -35.838 1.00 49.09 188 ALA A C 1
ATOM 1555 O O . ALA A 1 188 ? 11.897 -32.736 -36.744 1.00 49.09 188 ALA A O 1
ATOM 1556 N N . ALA A 1 189 ? 11.977 -30.606 -35.926 1.00 48.34 189 ALA A N 1
ATOM 1557 C CA . ALA A 1 189 ? 12.041 -29.718 -37.108 1.00 48.34 189 ALA A CA 1
ATOM 1558 C C . ALA A 1 189 ? 10.986 -28.592 -37.033 1.00 48.34 189 ALA A C 1
ATOM 1560 O O . ALA A 1 189 ? 10.093 -28.484 -37.867 1.00 48.34 189 ALA A O 1
ATOM 1561 N N . GLY A 1 190 ? 11.083 -27.724 -36.020 1.00 41.62 190 GLY A N 1
ATOM 1562 C CA . GLY A 1 190 ? 10.292 -26.492 -35.951 1.00 41.62 190 GLY A CA 1
ATOM 1563 C C . GLY A 1 190 ? 11.007 -25.351 -36.671 1.00 41.62 190 GLY A C 1
ATOM 1564 O O . GLY A 1 190 ? 11.788 -24.627 -36.057 1.00 41.62 190 GLY A O 1
ATOM 1565 N N . GLY A 1 191 ? 10.769 -25.204 -37.975 1.00 49.38 191 GLY A N 1
ATOM 1566 C CA . GLY A 1 191 ? 11.222 -24.050 -38.750 1.00 49.38 191 GLY A CA 1
ATOM 1567 C C . GLY A 1 191 ? 10.607 -22.757 -38.210 1.00 49.38 191 GLY A C 1
ATOM 1568 O O . GLY A 1 191 ? 9.392 -22.578 -38.229 1.00 49.38 191 GLY A O 1
ATOM 1569 N N . VAL A 1 192 ? 11.452 -21.844 -37.726 1.00 51.94 192 VAL A N 1
ATOM 1570 C CA . VAL A 1 192 ? 11.055 -20.501 -37.284 1.00 51.94 192 VAL A CA 1
ATOM 1571 C C . VAL A 1 192 ? 10.660 -19.684 -38.514 1.00 51.94 192 VAL A C 1
ATOM 1573 O O . VAL A 1 192 ? 11.488 -19.016 -39.134 1.00 51.94 192 VAL A O 1
ATOM 1576 N N . THR A 1 193 ? 9.381 -19.720 -38.883 1.00 51.56 193 THR A N 1
ATOM 1577 C CA . THR A 1 193 ? 8.814 -18.770 -39.842 1.00 51.56 193 THR A CA 1
ATOM 1578 C C . THR A 1 193 ? 8.832 -17.382 -39.201 1.00 51.56 193 THR A C 1
ATOM 1580 O O . THR A 1 193 ? 7.981 -17.048 -38.372 1.00 51.56 193 THR A O 1
ATOM 1583 N N . LYS A 1 194 ? 9.835 -16.567 -39.547 1.00 57.88 194 LYS A N 1
ATOM 1584 C CA . LYS A 1 194 ? 9.881 -15.144 -39.195 1.00 57.88 194 LYS A CA 1
ATOM 1585 C C . LYS A 1 194 ? 8.658 -14.465 -39.816 1.00 57.88 194 LYS A C 1
ATOM 1587 O O . LYS A 1 194 ? 8.641 -14.212 -41.017 1.00 57.88 194 LYS A O 1
ATOM 1592 N N . LYS A 1 195 ? 7.633 -14.187 -39.002 1.00 65.62 195 LYS A N 1
ATOM 1593 C CA . LYS A 1 195 ? 6.495 -13.357 -39.417 1.00 65.62 195 LYS A CA 1
ATOM 1594 C C . LYS A 1 195 ? 7.037 -12.020 -39.954 1.00 65.62 195 LYS A C 1
ATOM 1596 O O . LYS A 1 195 ? 7.867 -11.405 -39.273 1.00 65.62 195 LYS A O 1
ATOM 1601 N N . PRO A 1 196 ? 6.616 -11.573 -41.150 1.00 62.97 196 PRO A N 1
ATOM 1602 C CA . PRO A 1 196 ? 7.044 -10.294 -41.700 1.00 62.97 196 PRO A CA 1
ATOM 1603 C C . PRO A 1 196 ? 6.631 -9.173 -40.741 1.00 62.97 196 PRO A C 1
ATOM 1605 O O . PRO A 1 196 ? 5.500 -9.145 -40.252 1.00 62.97 196 PRO A O 1
ATOM 1608 N N . LYS A 1 197 ? 7.576 -8.280 -40.418 1.00 68.00 197 LYS A N 1
ATOM 1609 C CA . LYS A 1 197 ? 7.304 -7.121 -39.561 1.00 68.00 197 LYS A CA 1
ATOM 1610 C C . LYS A 1 197 ? 6.173 -6.306 -40.203 1.00 68.00 197 LYS A C 1
ATOM 1612 O O . LYS A 1 197 ? 6.277 -6.017 -41.395 1.00 68.00 197 LYS A O 1
ATOM 1617 N N . PRO A 1 198 ? 5.128 -5.928 -39.446 1.00 71.62 198 PRO A N 1
ATOM 1618 C CA . PRO A 1 198 ? 4.063 -5.091 -39.975 1.00 71.62 198 PRO A CA 1
ATOM 1619 C C . PRO A 1 198 ? 4.679 -3.787 -40.477 1.00 71.62 198 PRO A C 1
ATOM 1621 O O . PRO A 1 198 ? 5.413 -3.112 -39.749 1.00 71.62 198 PRO A O 1
ATOM 1624 N N . GLN A 1 199 ? 4.435 -3.484 -41.748 1.00 71.44 199 GLN A N 1
ATOM 1625 C CA . GLN A 1 199 ? 4.898 -2.268 -42.395 1.00 71.44 199 GLN A CA 1
ATOM 1626 C C . GLN A 1 199 ? 4.201 -1.094 -41.699 1.00 71.44 199 GLN A C 1
ATOM 1628 O O . GLN A 1 199 ? 2.993 -0.918 -41.811 1.00 71.44 199 GLN A O 1
ATOM 1633 N N . VAL A 1 200 ? 4.949 -0.361 -40.871 1.00 75.12 200 VAL A N 1
ATOM 1634 C CA . VAL A 1 200 ? 4.410 0.770 -40.110 1.00 75.12 200 VAL A CA 1
ATOM 1635 C C . VAL A 1 200 ? 4.199 1.921 -41.077 1.00 75.12 200 VAL A C 1
ATOM 1637 O O . VAL A 1 200 ? 5.170 2.419 -41.652 1.00 75.12 200 VAL A O 1
ATOM 1640 N N . ASP A 1 201 ? 2.944 2.335 -41.227 1.00 80.38 201 ASP A N 1
ATOM 1641 C CA . ASP A 1 201 ? 2.556 3.443 -42.089 1.00 80.38 201 ASP A CA 1
ATOM 1642 C C . ASP A 1 201 ? 3.405 4.693 -41.784 1.00 80.38 201 ASP A C 1
ATOM 1644 O O . ASP A 1 201 ? 3.482 5.125 -40.626 1.00 80.38 201 ASP A O 1
ATOM 1648 N N . PRO A 1 202 ? 4.040 5.322 -42.788 1.00 79.19 202 PRO A N 1
ATOM 1649 C CA . PRO A 1 202 ? 4.920 6.474 -42.579 1.00 79.19 202 PRO A CA 1
ATOM 1650 C C . PRO A 1 202 ? 4.188 7.668 -41.945 1.00 79.19 202 PRO A C 1
ATOM 1652 O O . PRO A 1 202 ? 4.790 8.468 -41.225 1.00 79.19 202 PRO A O 1
ATOM 1655 N N . ARG A 1 203 ? 2.864 7.753 -42.124 1.00 79.62 203 ARG A N 1
ATOM 1656 C CA . ARG A 1 203 ? 2.015 8.764 -41.480 1.00 79.62 203 ARG A CA 1
ATOM 1657 C C . ARG A 1 203 ? 1.960 8.602 -39.956 1.00 79.62 203 ARG A C 1
ATOM 1659 O O . ARG A 1 203 ? 1.874 9.598 -39.238 1.00 79.62 203 ARG A O 1
ATOM 1666 N N . ASP A 1 204 ? 2.086 7.371 -39.466 1.00 81.25 204 ASP A N 1
ATOM 1667 C CA . ASP A 1 204 ? 2.065 7.050 -38.039 1.00 81.25 204 ASP A CA 1
ATOM 1668 C C . ASP A 1 204 ? 3.446 7.219 -37.372 1.00 81.25 204 ASP A C 1
ATOM 1670 O O . ASP A 1 204 ? 3.574 7.346 -36.153 1.00 81.25 204 ASP A O 1
ATOM 1674 N N . GLN A 1 205 ? 4.516 7.311 -38.168 1.00 79.81 205 GLN A N 1
ATOM 1675 C CA . GLN A 1 205 ? 5.834 7.698 -37.658 1.00 79.81 205 GLN A CA 1
ATOM 1676 C C . GLN A 1 205 ? 5.895 9.199 -37.345 1.00 79.81 205 GLN A C 1
ATOM 1678 O O . GLN A 1 205 ? 6.413 9.595 -36.299 1.00 79.81 205 GLN A O 1
ATOM 1683 N N . LEU A 1 206 ? 5.294 10.039 -38.195 1.00 85.38 206 LEU A N 1
ATOM 1684 C CA . LEU A 1 206 ? 5.232 11.486 -37.969 1.00 85.38 206 LEU A CA 1
ATOM 1685 C C . LEU A 1 206 ? 4.369 11.847 -36.752 1.00 85.38 206 LEU A C 1
ATOM 1687 O O . LEU A 1 206 ? 4.739 12.738 -35.985 1.00 85.38 206 LEU A O 1
ATOM 1691 N N . SER A 1 207 ? 3.264 11.127 -36.521 1.00 83.88 207 SER A N 1
ATOM 1692 C CA . SER A 1 207 ? 2.415 11.319 -35.336 1.00 83.88 207 SER A CA 1
ATOM 1693 C C . SER A 1 207 ? 3.188 11.029 -34.039 1.00 83.88 207 SER A C 1
ATOM 1695 O O . SER A 1 207 ? 3.113 11.810 -33.084 1.00 83.88 207 SER A O 1
ATOM 1697 N N . ARG A 1 208 ? 4.015 9.972 -34.024 1.00 83.75 208 ARG A N 1
ATOM 1698 C CA . ARG A 1 208 ? 4.898 9.640 -32.894 1.00 83.75 208 ARG A CA 1
ATOM 1699 C C . ARG A 1 208 ? 5.970 10.701 -32.662 1.00 83.75 208 ARG A C 1
ATOM 1701 O O . ARG A 1 208 ? 6.171 11.095 -31.514 1.00 83.75 208 ARG A O 1
ATOM 1708 N N . ILE A 1 209 ? 6.610 11.208 -33.717 1.00 86.94 209 ILE A N 1
ATOM 1709 C CA . ILE A 1 209 ? 7.630 12.266 -33.605 1.00 86.94 209 ILE A CA 1
ATOM 1710 C C . ILE A 1 209 ? 7.012 13.557 -33.039 1.00 86.94 209 ILE A C 1
ATOM 1712 O O . ILE A 1 209 ? 7.538 14.135 -32.084 1.00 86.94 209 ILE A O 1
ATOM 1716 N N . LEU A 1 210 ? 5.840 13.962 -33.541 1.00 89.50 210 LEU A N 1
ATOM 1717 C CA . LEU A 1 210 ? 5.092 15.119 -33.030 1.00 89.50 210 LEU A CA 1
ATOM 1718 C C . LEU A 1 210 ? 4.657 14.941 -31.567 1.00 89.50 210 LEU A C 1
ATOM 1720 O O . LEU A 1 210 ? 4.714 15.891 -30.782 1.00 89.50 210 LEU A O 1
ATOM 1724 N N . ALA A 1 211 ? 4.250 13.733 -31.167 1.00 86.31 211 ALA A N 1
ATOM 1725 C CA . ALA A 1 211 ? 3.873 13.439 -29.786 1.00 86.31 211 ALA A CA 1
ATOM 1726 C C . ALA A 1 211 ? 5.068 13.521 -28.819 1.00 86.31 211 ALA A C 1
ATOM 1728 O O . ALA A 1 211 ? 4.922 14.029 -27.702 1.00 86.31 211 ALA A O 1
ATOM 1729 N N . VAL A 1 212 ? 6.252 13.066 -29.243 1.00 89.94 212 VAL A N 1
ATOM 1730 C CA . VAL A 1 212 ? 7.491 13.184 -28.458 1.00 89.94 212 VAL A CA 1
ATOM 1731 C C . VAL A 1 212 ? 7.895 14.653 -28.302 1.00 89.94 212 VAL A C 1
ATOM 1733 O O . VAL A 1 212 ? 8.170 15.081 -27.180 1.00 89.94 212 VAL A O 1
ATOM 1736 N N . SER A 1 213 ? 7.827 15.445 -29.377 1.00 91.50 213 SER A N 1
ATOM 1737 C CA . SER A 1 213 ? 8.150 16.880 -29.352 1.00 91.50 213 SER A CA 1
ATOM 1738 C C . SER A 1 213 ? 7.236 17.671 -28.400 1.00 91.50 213 SER A C 1
ATOM 1740 O O . SER A 1 213 ? 7.722 18.338 -27.485 1.00 91.50 213 SER A O 1
ATOM 1742 N N . LYS A 1 214 ? 5.908 17.485 -28.484 1.00 90.38 214 LYS A N 1
ATOM 1743 C CA . LYS A 1 214 ? 4.952 18.130 -27.556 1.00 90.38 214 LYS A CA 1
ATOM 1744 C C . LYS A 1 214 ? 5.188 17.746 -26.092 1.00 90.38 214 LYS A C 1
ATOM 1746 O O . LYS A 1 214 ? 4.924 18.531 -25.178 1.00 90.38 214 LYS A O 1
ATOM 1751 N N . ARG A 1 215 ? 5.670 16.524 -25.836 1.00 88.69 215 ARG A N 1
ATOM 1752 C CA . ARG A 1 215 ? 5.985 16.061 -24.478 1.00 88.69 215 ARG A CA 1
ATOM 1753 C C . ARG A 1 215 ? 7.236 16.741 -23.924 1.00 88.69 215 ARG A C 1
ATOM 1755 O O . ARG A 1 215 ? 7.235 17.076 -22.740 1.00 88.69 215 ARG A O 1
ATOM 1762 N N . GLN A 1 216 ? 8.252 16.965 -24.756 1.00 88.25 216 GLN A N 1
ATOM 1763 C CA . GLN A 1 216 ? 9.461 17.703 -24.376 1.00 88.25 216 GLN A CA 1
ATOM 1764 C C . GLN A 1 216 ? 9.149 19.178 -24.096 1.00 88.25 216 GLN A C 1
ATOM 1766 O O . GLN A 1 216 ? 9.548 19.697 -23.055 1.00 88.25 216 GLN A O 1
ATOM 1771 N N . GLU A 1 217 ? 8.332 19.821 -24.932 1.00 89.00 217 GLU A N 1
ATOM 1772 C CA . GLU A 1 217 ? 7.923 21.217 -24.737 1.00 89.00 217 GLU A CA 1
ATOM 1773 C C . GLU A 1 217 ? 7.132 21.409 -23.430 1.00 89.00 217 GLU A C 1
ATOM 1775 O O . GLU A 1 217 ? 7.400 22.316 -22.639 1.00 89.00 217 GLU A O 1
ATOM 1780 N N . LYS A 1 218 ? 6.221 20.479 -23.113 1.00 89.31 218 LYS A N 1
ATOM 1781 C CA . LYS A 1 218 ? 5.495 20.486 -21.834 1.00 89.31 218 LYS A CA 1
ATOM 1782 C C . LYS A 1 218 ? 6.417 20.269 -20.628 1.00 89.31 218 LYS A C 1
ATOM 1784 O O . LYS A 1 218 ? 6.146 20.813 -19.558 1.00 89.31 218 LYS A O 1
ATOM 1789 N N . GLN A 1 219 ? 7.481 19.474 -20.769 1.00 84.94 219 GLN A N 1
ATOM 1790 C CA . GLN A 1 219 ? 8.477 19.296 -19.709 1.00 84.94 219 GLN A CA 1
ATOM 1791 C C . GLN A 1 219 ? 9.312 20.566 -19.500 1.00 84.94 219 GLN A C 1
ATOM 1793 O O . GLN A 1 219 ? 9.504 20.954 -18.348 1.00 84.94 219 GLN A O 1
ATOM 1798 N N . ALA A 1 220 ? 9.708 21.257 -20.574 1.00 85.88 220 ALA A N 1
ATOM 1799 C CA . ALA A 1 220 ? 10.400 22.545 -20.495 1.00 85.88 220 ALA A CA 1
ATOM 1800 C C . ALA A 1 220 ? 9.538 23.612 -19.793 1.00 85.88 220 ALA A C 1
ATOM 1802 O O . ALA A 1 220 ? 9.978 24.226 -18.822 1.00 85.88 220 ALA A O 1
ATOM 1803 N N . GLN A 1 221 ? 8.255 23.726 -20.159 1.00 82.88 221 GLN A N 1
ATOM 1804 C CA . GLN A 1 221 ? 7.323 24.653 -19.499 1.00 82.88 221 GLN A CA 1
ATOM 1805 C C . GLN A 1 221 ? 7.082 24.326 -18.015 1.00 82.88 221 GLN A C 1
ATOM 1807 O O . GLN A 1 221 ? 6.777 25.213 -17.217 1.00 82.88 221 GLN A O 1
ATOM 1812 N N . MET A 1 222 ? 7.174 23.055 -17.609 1.00 76.88 222 MET A N 1
ATOM 1813 C CA . MET A 1 222 ? 7.091 22.693 -16.189 1.00 76.88 222 MET A CA 1
ATOM 1814 C C . MET A 1 222 ? 8.387 22.982 -15.429 1.00 76.88 222 MET A C 1
ATOM 1816 O O . MET A 1 222 ? 8.311 23.273 -14.235 1.00 76.88 222 MET A O 1
ATOM 1820 N N . ALA A 1 223 ? 9.543 22.924 -16.094 1.00 79.62 223 ALA A N 1
ATOM 1821 C CA . ALA A 1 223 ? 10.835 23.257 -15.503 1.00 79.62 223 ALA A CA 1
ATOM 1822 C C . ALA A 1 223 ? 10.990 24.768 -15.252 1.00 79.62 223 ALA A C 1
ATOM 1824 O O . ALA A 1 223 ? 11.572 25.151 -14.238 1.00 79.62 223 ALA A O 1
ATOM 1825 N N . GLU A 1 224 ? 10.406 25.612 -16.107 1.00 76.94 224 GLU A N 1
ATOM 1826 C CA . GLU A 1 224 ? 10.439 27.074 -15.955 1.00 76.94 224 GLU A CA 1
ATOM 1827 C C . GLU A 1 224 ? 9.452 27.631 -14.925 1.00 76.94 224 GLU A C 1
ATOM 1829 O O . GLU A 1 224 ? 9.533 28.808 -14.568 1.00 76.94 224 GLU A O 1
ATOM 1834 N N . LYS A 1 225 ? 8.531 26.819 -14.382 1.00 71.62 225 LYS A N 1
ATOM 1835 C CA . LYS A 1 225 ? 7.667 27.310 -13.302 1.00 71.62 225 LYS A CA 1
ATOM 1836 C C . LYS A 1 225 ? 8.544 27.670 -12.101 1.00 71.62 225 LYS A C 1
ATOM 1838 O O . LYS A 1 225 ? 9.176 26.773 -11.533 1.00 71.62 225 LYS A O 1
ATOM 1843 N N . PRO A 1 226 ? 8.566 28.946 -11.665 1.00 62.81 226 PRO A N 1
ATOM 1844 C CA . PRO A 1 226 ? 9.414 29.372 -10.568 1.00 62.81 226 PRO A CA 1
ATOM 1845 C C . PRO A 1 226 ? 9.045 28.541 -9.345 1.00 62.81 226 PRO A C 1
ATOM 1847 O O . PRO A 1 226 ? 7.893 28.536 -8.898 1.00 62.81 226 PRO A O 1
ATOM 1850 N N . LYS A 1 227 ? 10.022 27.787 -8.830 1.00 65.62 227 LYS A N 1
ATOM 1851 C CA . LYS A 1 227 ? 9.894 27.026 -7.587 1.00 65.62 227 LYS A CA 1
ATOM 1852 C C . LYS A 1 227 ? 9.460 28.026 -6.520 1.00 65.62 227 LYS A C 1
ATOM 1854 O O . LYS A 1 227 ? 10.295 28.791 -6.045 1.00 65.62 227 LYS A O 1
ATOM 1859 N N . LYS A 1 228 ? 8.163 28.060 -6.177 1.00 60.09 228 LYS A N 1
ATOM 1860 C CA . LYS A 1 228 ? 7.631 28.897 -5.091 1.00 60.09 228 LYS A CA 1
ATOM 1861 C C . LYS A 1 228 ? 8.502 28.615 -3.874 1.00 60.09 228 LYS A C 1
ATOM 1863 O O . LYS A 1 228 ? 8.508 27.494 -3.362 1.00 60.09 228 LYS A O 1
ATOM 1868 N N . SER A 1 229 ? 9.350 29.580 -3.533 1.00 57.66 229 SER A N 1
ATOM 1869 C CA . SER A 1 229 ? 10.506 29.312 -2.693 1.00 57.66 229 SER A CA 1
ATOM 1870 C C . SER A 1 229 ? 10.018 28.883 -1.313 1.00 57.66 229 SER A C 1
ATOM 1872 O O . SER A 1 229 ? 9.049 29.422 -0.770 1.00 57.66 229 SER A O 1
ATOM 1874 N N . LYS A 1 230 ? 10.696 27.898 -0.715 1.00 60.34 230 LYS A N 1
ATOM 1875 C CA . LYS A 1 230 ? 10.427 27.438 0.659 1.00 60.34 230 LYS A CA 1
ATOM 1876 C C . LYS A 1 230 ? 10.518 28.579 1.693 1.00 60.34 230 LYS A C 1
ATOM 1878 O O . LYS A 1 230 ? 10.084 28.408 2.830 1.00 60.34 230 LYS A O 1
ATOM 1883 N N . HIS A 1 231 ? 11.035 29.745 1.297 1.00 57.44 231 HIS A N 1
ATOM 1884 C CA . HIS A 1 231 ? 10.990 30.986 2.065 1.00 57.44 231 HIS A CA 1
ATOM 1885 C C . HIS A 1 231 ? 9.563 31.473 2.341 1.00 57.44 231 HIS A C 1
ATOM 1887 O O . HIS A 1 231 ? 9.302 31.919 3.452 1.00 57.44 231 HIS A O 1
ATOM 1893 N N . SER A 1 232 ? 8.605 31.281 1.427 1.00 65.25 232 SER A N 1
ATOM 1894 C CA . SER A 1 232 ? 7.240 31.795 1.617 1.00 65.25 232 SER A CA 1
ATOM 1895 C C . SER A 1 232 ? 6.498 31.137 2.790 1.00 65.25 232 SER A C 1
ATOM 1897 O O . SER A 1 232 ? 5.706 31.787 3.469 1.00 65.25 232 SER A O 1
ATOM 1899 N N . VAL A 1 233 ? 6.764 29.857 3.079 1.00 72.75 233 VAL A N 1
ATOM 1900 C CA . VAL A 1 233 ? 6.101 29.147 4.190 1.00 72.75 233 VAL A CA 1
ATOM 1901 C C . VAL A 1 233 ? 6.734 29.506 5.536 1.00 72.75 233 VAL A C 1
ATOM 1903 O O . VAL A 1 233 ? 6.009 29.808 6.482 1.00 72.75 233 VAL A O 1
ATOM 1906 N N . LYS A 1 234 ? 8.073 29.546 5.621 1.00 79.19 234 LYS A N 1
ATOM 1907 C CA . LYS A 1 234 ? 8.774 29.956 6.852 1.00 79.19 234 LYS A CA 1
ATOM 1908 C C . LYS A 1 234 ? 8.464 31.408 7.224 1.00 79.19 234 LYS A C 1
ATOM 1910 O O . LYS A 1 234 ? 8.251 31.703 8.394 1.00 79.19 234 LYS A O 1
ATOM 1915 N N . GLU A 1 235 ? 8.360 32.293 6.236 1.00 81.69 235 GLU A N 1
ATOM 1916 C CA . GLU A 1 235 ? 8.026 33.698 6.467 1.00 81.69 235 GLU A CA 1
ATOM 1917 C C . GLU A 1 235 ? 6.582 33.881 6.965 1.00 81.69 235 GLU A C 1
ATOM 1919 O O . GLU A 1 235 ? 6.333 34.677 7.872 1.00 81.69 235 GLU A O 1
ATOM 1924 N N . LYS A 1 236 ? 5.628 33.096 6.440 1.00 83.88 236 LYS A N 1
ATOM 1925 C CA . LYS A 1 236 ? 4.243 33.080 6.940 1.00 83.88 236 LYS A CA 1
ATOM 1926 C C . LYS A 1 236 ? 4.158 32.568 8.380 1.00 83.88 236 LYS A C 1
ATOM 1928 O O . LYS A 1 236 ? 3.451 33.173 9.184 1.00 83.88 236 LYS A O 1
ATOM 1933 N N . LEU A 1 237 ? 4.905 31.515 8.720 1.00 87.94 237 LEU A N 1
ATOM 1934 C CA . LEU A 1 237 ? 4.943 30.968 10.081 1.00 87.94 237 LEU A CA 1
ATOM 1935 C C . LEU A 1 237 ? 5.541 31.981 11.073 1.00 87.94 237 LEU A C 1
ATOM 1937 O O . LEU A 1 237 ? 4.964 32.241 12.126 1.00 87.94 237 LEU A O 1
ATOM 1941 N N . PHE A 1 238 ? 6.639 32.638 10.690 1.00 92.06 238 PHE A N 1
ATOM 1942 C CA . PHE A 1 238 ? 7.288 33.656 11.515 1.00 92.06 238 PHE A CA 1
ATOM 1943 C C . PHE A 1 238 ? 6.398 34.892 11.743 1.00 92.06 238 PHE A C 1
ATOM 1945 O O . PHE A 1 238 ? 6.315 35.412 12.859 1.00 92.06 238 PHE A O 1
ATOM 1952 N N . LYS A 1 239 ? 5.668 35.343 10.711 1.00 91.00 239 LYS A N 1
ATOM 1953 C CA . LYS A 1 239 ? 4.686 36.438 10.827 1.00 91.00 239 LYS A CA 1
ATOM 1954 C C . LYS A 1 239 ? 3.512 36.069 11.743 1.00 91.00 239 LYS A C 1
ATOM 1956 O O . LYS A 1 239 ? 3.060 36.920 12.512 1.00 91.00 239 LYS A O 1
ATOM 1961 N N . ALA A 1 240 ? 3.039 34.822 11.701 1.00 90.50 240 ALA A N 1
ATOM 1962 C CA . ALA A 1 240 ? 1.982 34.343 12.592 1.00 90.50 240 ALA A CA 1
ATOM 1963 C C . ALA A 1 240 ? 2.437 34.320 14.061 1.00 90.50 240 ALA A C 1
ATOM 1965 O O . ALA A 1 240 ? 1.709 34.802 14.929 1.00 90.50 240 ALA A O 1
ATOM 1966 N N . GLN A 1 241 ? 3.665 33.862 14.325 1.00 93.62 241 GLN A N 1
ATOM 1967 C CA . GLN A 1 241 ? 4.221 33.795 15.678 1.00 93.62 241 GLN A CA 1
ATOM 1968 C C . GLN A 1 241 ? 4.394 35.185 16.306 1.00 93.62 241 GLN A C 1
ATOM 1970 O O . GLN A 1 241 ? 3.880 35.436 17.393 1.00 93.62 241 GLN A O 1
ATOM 1975 N N . LYS A 1 242 ? 4.963 36.151 15.566 1.00 95.50 242 LYS A N 1
ATOM 1976 C CA . LYS A 1 242 ? 5.052 37.548 16.036 1.00 95.50 242 LYS A CA 1
ATOM 1977 C C . LYS A 1 242 ? 3.686 38.160 16.366 1.00 95.50 242 LYS A C 1
ATOM 1979 O O . LYS A 1 242 ? 3.575 38.973 17.285 1.00 95.50 242 LYS A O 1
ATOM 1984 N N . LYS A 1 243 ? 2.635 37.800 15.619 1.00 93.44 243 LYS A N 1
ATOM 1985 C CA . LYS A 1 243 ? 1.270 38.286 15.877 1.00 93.44 243 LYS A CA 1
ATOM 1986 C C . LYS A 1 243 ? 0.676 37.671 17.150 1.00 93.44 243 LYS A C 1
ATOM 1988 O O . LYS A 1 243 ? -0.048 38.373 17.855 1.00 93.44 243 LYS A O 1
ATOM 1993 N N . ALA A 1 244 ? 0.986 36.410 17.454 1.00 91.19 244 ALA A N 1
ATOM 1994 C CA . ALA A 1 244 ? 0.580 35.754 18.696 1.00 91.19 244 ALA A CA 1
ATOM 1995 C C . ALA A 1 244 ? 1.265 36.391 19.9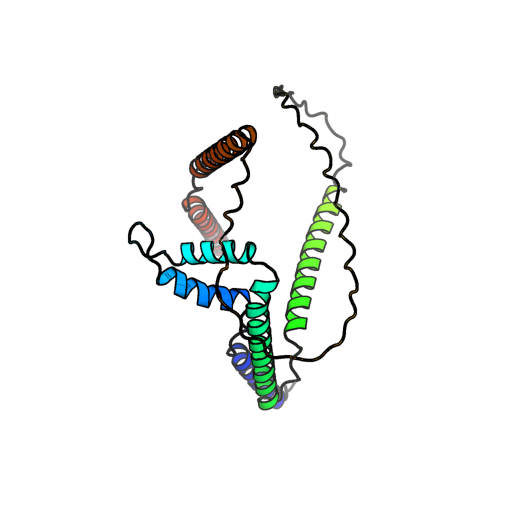19 1.00 91.19 244 ALA A C 1
ATOM 1997 O O . ALA A 1 244 ? 0.574 36.823 20.841 1.00 91.19 244 ALA A O 1
ATOM 1998 N N . ASP A 1 245 ? 2.584 36.592 19.869 1.00 94.56 245 ASP A N 1
ATOM 1999 C CA . ASP A 1 245 ? 3.345 37.196 20.974 1.00 94.56 245 ASP A CA 1
ATOM 2000 C C . ASP A 1 245 ? 2.894 38.632 21.275 1.00 94.56 245 ASP A C 1
ATOM 2002 O O . ASP A 1 245 ? 2.784 39.044 22.433 1.00 94.56 245 ASP A O 1
ATOM 2006 N N . LYS A 1 246 ? 2.569 39.408 20.230 1.00 94.19 246 LYS A N 1
ATOM 2007 C CA . LYS A 1 246 ? 2.028 40.765 20.392 1.00 94.19 246 LYS A CA 1
ATOM 2008 C C . LYS A 1 246 ? 0.670 40.761 21.104 1.00 94.19 246 LYS A C 1
ATOM 2010 O O . LYS A 1 246 ? 0.405 41.662 21.898 1.00 94.19 246 LYS A O 1
ATOM 2015 N N . ARG A 1 247 ? -0.185 39.763 20.842 1.00 89.62 247 ARG A N 1
ATOM 2016 C CA . ARG A 1 247 ? -1.488 39.615 21.515 1.00 89.62 247 ARG A CA 1
ATOM 2017 C C . ARG A 1 247 ? -1.324 39.248 22.988 1.00 89.62 247 ARG A C 1
ATOM 2019 O O . ARG A 1 247 ? -2.022 39.823 23.814 1.00 89.62 247 ARG A O 1
ATOM 2026 N N . GLU A 1 248 ? -0.391 38.360 23.319 1.00 91.19 248 GLU A N 1
ATOM 2027 C CA . GLU A 1 248 ? -0.108 37.991 24.713 1.00 91.19 248 GLU A CA 1
ATOM 2028 C C . GLU A 1 248 ? 0.456 39.167 25.521 1.00 91.19 248 GLU A C 1
ATOM 2030 O O . GLU A 1 248 ? -0.023 39.452 26.619 1.00 91.19 248 GLU A O 1
ATOM 2035 N N . ARG A 1 249 ? 1.384 39.947 24.947 1.00 89.06 249 ARG A N 1
ATOM 2036 C CA . ARG A 1 249 ? 1.883 41.172 25.601 1.00 89.06 249 ARG A CA 1
ATOM 2037 C C . ARG A 1 249 ? 0.772 42.192 25.857 1.00 89.06 249 ARG A C 1
ATOM 2039 O O . ARG A 1 249 ? 0.709 42.739 26.951 1.00 89.06 249 ARG A O 1
ATOM 2046 N N . ALA A 1 250 ? -0.127 42.397 24.892 1.00 89.00 250 ALA A N 1
ATOM 2047 C CA . ALA A 1 250 ? -1.248 43.328 25.038 1.00 89.00 250 ALA A CA 1
ATOM 2048 C C . ALA A 1 250 ? -2.262 42.902 26.118 1.00 89.00 250 ALA A C 1
ATOM 2050 O O . ALA A 1 250 ? -2.872 43.761 26.755 1.00 89.00 250 ALA A O 1
ATOM 2051 N N . LYS A 1 251 ? -2.445 41.592 26.345 1.00 89.38 251 LYS A N 1
ATOM 2052 C CA . LYS A 1 251 ? -3.265 41.081 27.457 1.00 89.38 251 LYS A CA 1
ATOM 2053 C C . LYS A 1 251 ? -2.596 41.328 28.808 1.00 89.38 251 LYS A C 1
ATOM 2055 O O . LYS A 1 251 ? -3.282 41.679 29.761 1.00 89.38 251 LYS A O 1
ATOM 2060 N N . LYS A 1 252 ? -1.269 41.176 28.885 1.00 86.19 252 LYS A N 1
ATOM 2061 C CA . LYS A 1 252 ? -0.506 41.340 30.131 1.00 86.19 252 LYS A CA 1
ATOM 2062 C C . LYS A 1 252 ? -0.460 42.788 30.627 1.00 86.19 252 LYS A C 1
ATOM 2064 O O . LYS A 1 252 ? -0.398 42.992 31.824 1.00 86.19 252 LYS A O 1
ATOM 2069 N N . THR A 1 253 ? -0.538 43.771 29.731 1.00 83.00 253 THR A N 1
ATOM 2070 C CA . THR A 1 253 ? -0.598 45.205 30.081 1.00 83.00 253 THR A CA 1
ATOM 2071 C C . THR A 1 253 ? -1.996 45.711 30.457 1.00 83.00 253 THR A C 1
ATOM 2073 O O . THR A 1 253 ? -2.130 46.868 30.831 1.00 83.00 253 THR A O 1
ATOM 2076 N N . LYS A 1 254 ? -3.045 44.893 30.294 1.00 74.75 254 LYS A N 1
ATOM 2077 C CA . LYS A 1 254 ? -4.433 45.237 30.666 1.00 74.75 254 LYS A CA 1
ATOM 2078 C C . LYS A 1 254 ? -4.876 44.640 32.010 1.00 74.75 254 LYS A C 1
ATOM 2080 O O . LYS A 1 254 ? -6.003 44.896 32.421 1.00 74.75 254 LYS A O 1
ATOM 2085 N N . ARG A 1 255 ? -4.034 43.814 32.631 1.00 57.44 255 ARG A N 1
ATOM 2086 C CA . ARG A 1 255 ? -4.182 43.350 34.014 1.00 57.44 255 ARG A CA 1
ATOM 2087 C C . ARG A 1 255 ? -3.344 44.238 34.912 1.00 57.44 255 ARG A C 1
ATOM 2089 O O . ARG A 1 255 ? -3.804 44.463 36.045 1.00 57.44 255 ARG A O 1
#